Protein AF-A0A946MZ07-F1 (afdb_monomer)

Radius of gyration: 19.36 Å; Cα contacts (8 Å, |Δi|>4): 319; chains: 1; bounding box: 48×42×48 Å

Foldseek 3Di:
DEPVVCCDDLNVLLQDAPVRDDPVSLVSLLSSLVVLQVVVVVCVVVVHDDDYDDPCLQHDLCNCLVQLADSPCRLVSLLSNLSRCLPPAEAEAEFEQQQQVVLLSQLVCLLPPDFRDDQVSLLSSLVNCLQPCVVSQVSVCVSHVNHFYEYEYPQQCLVPVLVVVCVRRVDPPSPPDDDDNDDPSDGAFLVVSLVSCVVVVNPVSNVQSVVQPRDRGDRNHDPVSSVSSNVSVVVVVVCQVVPPDPSYHYHYHDD

Sequence (255 aa):
MGPEQIRNGDFQGLMIHHSQVTLWRSRKAQTAAQKLRSTLDSERRAGRRVILSEENILGNIRSNVDTMSIYPNIQSSLDRLQPAFEQVDVFYISIRPLDVWWNSCLSFAIRHFRRPPSAMQLDCIAFNSAGGWRTVIQAVCDAFPKAKVKVVEFGALTAKPIVQLAEVSGWQDLSHLEQKHQILNRSKTIKNLKEILEGRGDSIGIARLAQKGEGRKLNMFSETGLGMLFEAYERDLAWLRCKTDDRITFLEAPK

Mean predicted aligned error: 5.44 Å

pLDDT: mean 88.39, std 8.13, range [63.62, 98.12]

Structure (mmCIF, N/CA/C/O backbone):
data_AF-A0A946MZ07-F1
#
_entry.id   AF-A0A946MZ07-F1
#
loop_
_atom_site.group_PDB
_atom_site.id
_atom_site.type_symbol
_atom_site.label_atom_id
_atom_site.label_alt_id
_atom_site.label_comp_id
_atom_site.label_asym_id
_atom_site.label_entity_id
_atom_site.label_seq_id
_atom_site.pdbx_PDB_ins_code
_atom_site.Cartn_x
_atom_site.Cartn_y
_atom_site.Cartn_z
_atom_site.occupancy
_atom_site.B_iso_or_equiv
_atom_site.auth_seq_id
_atom_site.auth_comp_id
_atom_site.auth_asym_id
_atom_site.auth_atom_id
_atom_site.pdbx_PDB_model_num
ATOM 1 N N . MET A 1 1 ? -14.070 11.812 4.343 1.00 82.31 1 MET A N 1
ATOM 2 C CA . MET A 1 1 ? -12.906 12.657 4.019 1.00 82.31 1 MET A CA 1
ATOM 3 C C . MET A 1 1 ? -12.132 12.016 2.880 1.00 82.31 1 MET A C 1
ATOM 5 O O . MET A 1 1 ? -11.712 10.869 3.011 1.00 82.31 1 MET A O 1
ATOM 9 N N . GLY A 1 2 ? -12.020 12.716 1.750 1.00 79.62 2 GLY A N 1
ATOM 10 C CA . GLY A 1 2 ? -11.339 12.216 0.548 1.00 79.62 2 GLY A CA 1
ATOM 11 C C . GLY A 1 2 ? -9.927 12.788 0.355 1.00 79.62 2 GLY A C 1
ATOM 12 O O . GLY A 1 2 ? -9.521 13.677 1.108 1.00 79.62 2 GLY A O 1
ATOM 13 N N . PRO A 1 3 ? -9.197 12.343 -0.685 1.00 77.00 3 PRO A N 1
ATOM 14 C CA . PRO A 1 3 ? -7.809 12.739 -0.920 1.00 77.00 3 PRO A CA 1
ATOM 15 C C . PRO A 1 3 ? -7.594 14.246 -1.047 1.00 77.00 3 PRO A C 1
ATOM 17 O O . PRO A 1 3 ? -6.621 14.774 -0.524 1.00 77.00 3 PRO A O 1
ATOM 20 N N . GLU A 1 4 ? -8.508 14.970 -1.694 1.00 79.00 4 GLU A N 1
ATOM 21 C CA . GLU A 1 4 ? -8.385 16.426 -1.844 1.00 79.00 4 GLU A CA 1
ATOM 22 C C . GLU A 1 4 ? -8.408 17.152 -0.499 1.00 79.00 4 GLU A C 1
ATOM 24 O O . GLU A 1 4 ? -7.655 18.102 -0.308 1.00 79.00 4 GLU A O 1
ATOM 29 N N . GLN A 1 5 ? -9.214 16.674 0.452 1.00 79.12 5 GLN A N 1
ATOM 30 C CA . GLN A 1 5 ? -9.281 17.240 1.797 1.00 79.12 5 GLN A CA 1
ATOM 31 C C . GLN A 1 5 ? -8.042 16.873 2.618 1.00 79.12 5 GLN A C 1
ATOM 33 O O . GLN A 1 5 ? -7.555 17.704 3.368 1.00 79.12 5 GLN A O 1
ATOM 38 N N . ILE A 1 6 ? -7.524 15.647 2.477 1.00 79.62 6 ILE A N 1
ATOM 39 C CA . ILE A 1 6 ? -6.383 15.146 3.263 1.00 79.62 6 ILE A CA 1
ATOM 40 C C . ILE A 1 6 ? -5.035 15.665 2.737 1.00 79.62 6 ILE A C 1
ATOM 42 O O . ILE A 1 6 ? -4.116 15.912 3.515 1.00 79.62 6 ILE A O 1
ATOM 46 N N . ARG A 1 7 ? -4.891 15.835 1.420 1.00 74.19 7 ARG A N 1
ATOM 47 C CA . ARG A 1 7 ? -3.639 16.279 0.783 1.00 74.19 7 ARG A CA 1
ATOM 48 C C . ARG A 1 7 ? -3.496 17.799 0.740 1.00 74.19 7 ARG A C 1
ATOM 50 O O . ARG A 1 7 ? -2.373 18.287 0.638 1.00 74.19 7 ARG A O 1
ATOM 57 N N . ASN A 1 8 ? -4.604 18.536 0.821 1.00 69.38 8 ASN A N 1
ATOM 58 C CA . ASN A 1 8 ? -4.621 19.998 0.799 1.00 69.38 8 ASN A CA 1
ATOM 59 C C . ASN A 1 8 ? -5.121 20.572 2.136 1.00 69.38 8 ASN A C 1
ATOM 61 O O . ASN A 1 8 ? -5.452 19.840 3.066 1.00 69.38 8 ASN A O 1
ATOM 65 N N . GLY A 1 9 ? -5.144 21.902 2.249 1.00 68.06 9 GLY A N 1
ATOM 66 C CA . GLY A 1 9 ? -5.685 22.595 3.421 1.00 68.06 9 GLY A CA 1
ATOM 67 C C . GLY A 1 9 ? -4.953 22.256 4.725 1.00 68.06 9 GLY A C 1
ATOM 68 O O . GLY A 1 9 ? -3.721 22.214 4.771 1.00 68.06 9 GLY A O 1
ATOM 69 N N . ASP A 1 10 ? -5.721 22.010 5.788 1.00 66.00 10 ASP A N 1
ATOM 70 C CA . ASP A 1 10 ? -5.221 21.810 7.154 1.00 66.00 10 ASP A CA 1
ATOM 71 C C . ASP A 1 10 ? -4.352 20.561 7.359 1.00 66.00 10 ASP A C 1
ATOM 73 O O . ASP A 1 10 ? -3.618 20.480 8.350 1.00 66.00 10 ASP A O 1
ATOM 77 N N . PHE A 1 11 ? -4.391 19.611 6.420 1.00 74.38 11 PHE A N 1
ATOM 78 C CA . PHE A 1 11 ? -3.757 18.297 6.543 1.00 74.38 11 PHE A CA 1
ATOM 79 C C . PHE A 1 11 ? -2.557 18.086 5.611 1.00 74.38 11 PHE A C 1
ATOM 81 O O . PHE A 1 11 ? -1.928 17.030 5.647 1.00 74.38 11 PHE A O 1
ATOM 88 N N . GLN A 1 12 ? -2.157 19.112 4.851 1.00 67.81 12 GLN A N 1
ATOM 89 C CA . GLN A 1 12 ? -1.066 19.075 3.861 1.00 67.81 12 GLN A CA 1
ATOM 90 C C . GLN A 1 12 ? 0.275 18.523 4.403 1.00 67.81 12 GLN A C 1
ATOM 92 O O . GLN A 1 12 ? 1.148 18.117 3.640 1.00 67.81 12 GLN A O 1
ATOM 97 N N . GLY A 1 13 ? 0.478 18.538 5.724 1.00 70.06 13 GLY A N 1
ATOM 98 C CA . GLY A 1 13 ? 1.667 17.996 6.382 1.00 70.06 13 GLY A CA 1
ATOM 99 C C . GLY A 1 13 ? 1.665 16.484 6.613 1.00 70.06 13 GLY A C 1
ATOM 100 O O . GLY A 1 13 ? 2.731 15.950 6.892 1.00 70.06 13 GLY A O 1
ATOM 101 N N . LEU A 1 14 ? 0.520 15.795 6.517 1.00 73.44 14 LEU A N 1
ATOM 102 C CA . LEU A 1 14 ? 0.401 14.372 6.878 1.00 73.44 14 LEU A CA 1
ATOM 103 C C . LEU A 1 14 ? 1.260 13.463 5.995 1.00 73.44 14 LEU A C 1
ATOM 105 O O . LEU A 1 14 ? 1.839 12.490 6.474 1.00 73.44 14 LEU A O 1
ATOM 109 N N . MET A 1 15 ? 1.358 13.792 4.709 1.00 75.06 15 MET A N 1
ATOM 110 C CA . MET A 1 15 ? 2.052 12.969 3.724 1.00 75.06 15 MET A CA 1
ATOM 111 C C . MET A 1 15 ? 3.449 13.531 3.472 1.00 75.06 15 MET A C 1
ATOM 113 O O . MET A 1 15 ? 3.640 14.420 2.644 1.00 75.06 15 MET A O 1
ATOM 117 N N . ILE A 1 16 ? 4.444 13.006 4.189 1.00 69.38 16 ILE A N 1
ATOM 118 C CA . ILE A 1 16 ? 5.856 13.347 3.973 1.00 69.38 16 ILE A CA 1
ATOM 119 C C . ILE A 1 16 ? 6.518 12.242 3.158 1.00 69.38 16 ILE A C 1
ATOM 121 O O . ILE A 1 16 ? 6.457 11.063 3.505 1.00 69.38 16 ILE A O 1
ATOM 125 N N . HIS A 1 17 ? 7.201 12.626 2.083 1.00 68.56 17 HIS A N 1
ATOM 126 C CA . HIS A 1 17 ? 8.052 11.698 1.351 1.00 68.56 17 HIS A CA 1
ATOM 127 C C . HIS A 1 17 ? 9.307 11.364 2.178 1.00 68.56 17 HIS A C 1
ATOM 129 O O . HIS A 1 17 ? 9.926 12.261 2.742 1.00 68.56 17 HIS A O 1
ATOM 135 N N . HIS A 1 18 ? 9.724 10.096 2.243 1.00 65.62 18 HIS A N 1
ATOM 136 C CA . HIS A 1 18 ? 10.853 9.680 3.093 1.00 65.62 18 HIS A CA 1
ATOM 137 C C . HIS A 1 18 ? 12.147 10.461 2.781 1.00 65.62 18 HIS A C 1
ATOM 139 O O . HIS A 1 18 ? 12.809 10.952 3.688 1.00 65.62 18 HIS A O 1
ATOM 145 N N . SER A 1 19 ? 12.452 10.692 1.496 1.00 64.19 19 SER A N 1
ATOM 146 C CA . SER A 1 19 ? 13.634 11.466 1.068 1.00 64.19 19 SER A CA 1
ATOM 147 C C . SER A 1 19 ? 13.548 12.966 1.378 1.00 64.19 19 SER A C 1
ATOM 149 O O . SER A 1 19 ? 14.447 13.736 1.058 1.00 64.19 19 SER A O 1
ATOM 151 N N . GLN A 1 20 ? 12.432 13.398 1.956 1.00 68.62 20 GLN A N 1
ATOM 152 C CA . GLN A 1 20 ? 12.104 14.780 2.249 1.00 68.62 20 GLN A CA 1
ATOM 153 C C . GLN A 1 20 ? 11.962 15.035 3.750 1.00 68.62 20 GLN A C 1
ATOM 155 O O . GLN A 1 20 ? 11.602 16.154 4.111 1.00 68.62 20 GLN A O 1
ATOM 160 N N . VAL A 1 21 ? 12.218 14.047 4.615 1.00 73.44 21 VAL A N 1
ATOM 161 C CA . VAL A 1 21 ? 12.089 14.200 6.069 1.00 73.44 21 VAL A CA 1
ATOM 162 C C . VAL A 1 21 ? 13.117 15.213 6.578 1.00 73.44 21 VAL A C 1
ATOM 164 O O . VAL A 1 21 ? 14.322 15.014 6.488 1.00 73.44 21 VAL A O 1
ATOM 167 N N . THR A 1 22 ? 12.617 16.317 7.126 1.00 79.75 22 THR A N 1
ATOM 168 C CA . THR A 1 22 ? 13.392 17.338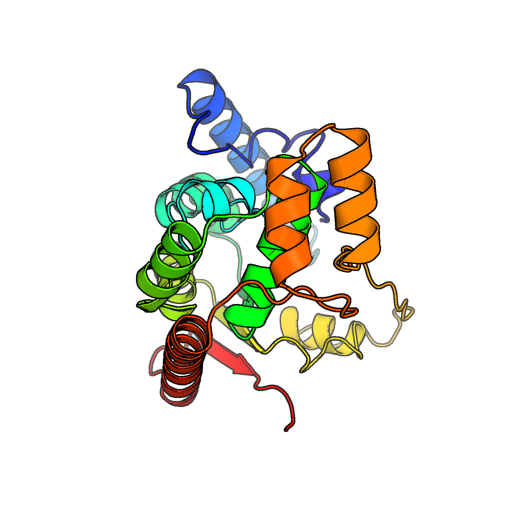 7.842 1.00 79.75 22 THR A CA 1
ATOM 169 C C . THR A 1 22 ? 12.705 17.625 9.172 1.00 79.75 22 THR A C 1
ATOM 171 O O . THR A 1 22 ? 11.503 17.386 9.295 1.00 79.75 22 THR A O 1
ATOM 174 N N . LEU A 1 23 ? 13.416 18.193 10.155 1.00 78.44 23 LEU A N 1
ATOM 175 C CA . LEU A 1 23 ? 12.819 18.557 11.453 1.00 78.44 23 LEU A CA 1
ATOM 176 C C . LEU A 1 23 ? 11.563 19.429 11.294 1.00 78.44 23 LEU A C 1
ATOM 178 O O . LEU A 1 23 ? 10.551 19.198 11.954 1.00 78.44 23 LEU A O 1
ATOM 182 N N . TRP A 1 24 ? 11.606 20.402 10.379 1.00 78.25 24 TRP A N 1
ATOM 183 C CA . TRP A 1 24 ? 10.465 21.268 10.085 1.00 78.25 24 TRP A CA 1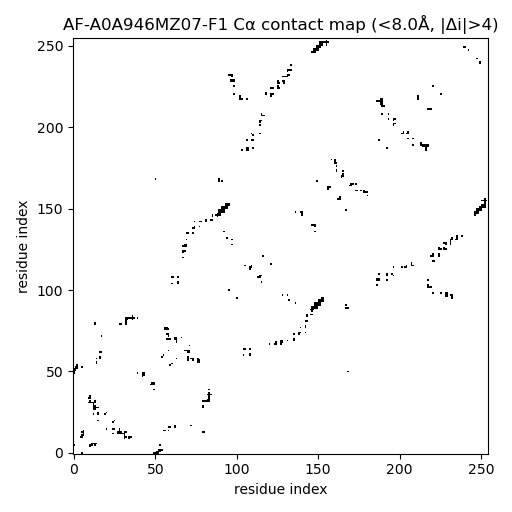
ATOM 184 C C . TRP A 1 24 ? 9.278 20.490 9.497 1.00 78.25 24 TRP A C 1
ATOM 186 O O . TRP A 1 24 ? 8.146 20.664 9.950 1.00 78.25 24 TRP A O 1
ATOM 196 N N . ARG A 1 25 ? 9.519 19.586 8.535 1.00 80.25 25 ARG A N 1
ATOM 197 C CA . ARG A 1 25 ? 8.450 18.762 7.949 1.00 80.25 25 ARG A CA 1
ATOM 198 C C . ARG A 1 25 ? 7.862 17.804 8.976 1.00 80.25 25 ARG A C 1
ATOM 200 O O . ARG A 1 25 ? 6.644 17.733 9.070 1.00 80.25 25 ARG A O 1
ATOM 207 N N . SER A 1 26 ? 8.690 17.156 9.794 1.00 80.19 26 SER A N 1
ATOM 208 C CA . SER A 1 26 ? 8.226 16.272 10.869 1.00 80.19 26 SER A CA 1
ATOM 209 C C . SER A 1 26 ? 7.311 16.997 11.857 1.00 80.19 26 SER A C 1
ATOM 211 O O . SER A 1 26 ? 6.250 16.476 12.192 1.00 80.19 26 SER A O 1
ATOM 213 N N . ARG A 1 27 ? 7.650 18.233 12.253 1.00 82.44 27 ARG A N 1
ATOM 214 C CA . ARG A 1 27 ? 6.763 19.071 13.080 1.00 82.44 27 ARG A CA 1
ATOM 215 C C . ARG A 1 27 ? 5.443 19.378 12.370 1.00 82.44 27 ARG A C 1
ATOM 217 O O . ARG A 1 27 ? 4.384 19.236 12.971 1.00 82.44 27 ARG A O 1
ATOM 224 N N . LYS A 1 28 ? 5.483 19.726 11.077 1.00 83.56 28 LYS A N 1
ATOM 225 C CA . LYS A 1 28 ? 4.269 19.972 10.281 1.00 83.56 28 LYS A CA 1
ATOM 226 C C . LYS A 1 28 ? 3.376 18.723 10.188 1.00 83.56 28 LYS A C 1
ATOM 228 O O . LYS A 1 28 ? 2.160 18.861 10.296 1.00 83.56 28 LYS A O 1
ATOM 233 N N . ALA A 1 29 ? 3.948 17.524 10.035 1.00 83.25 29 ALA A N 1
ATOM 234 C CA . ALA A 1 29 ? 3.192 16.267 10.088 1.00 83.25 29 ALA A CA 1
ATOM 235 C C . ALA A 1 29 ? 2.539 16.042 11.448 1.00 83.25 29 ALA A C 1
ATOM 237 O O . ALA A 1 29 ? 1.358 15.718 11.492 1.00 83.25 29 ALA A O 1
ATOM 238 N N . GLN A 1 30 ? 3.272 16.254 12.544 1.00 84.62 30 GLN A N 1
ATOM 239 C CA . GLN A 1 30 ? 2.719 16.116 13.893 1.00 84.62 30 GLN A CA 1
ATOM 240 C C . GLN A 1 30 ? 1.539 17.066 14.116 1.00 84.62 30 GLN A C 1
ATOM 242 O O . GLN A 1 30 ? 0.482 16.631 14.566 1.00 84.62 30 GLN A O 1
ATOM 247 N N . THR A 1 31 ? 1.674 18.339 13.733 1.00 86.69 31 THR A N 1
ATOM 248 C CA . THR A 1 31 ? 0.568 19.304 13.808 1.00 86.69 31 THR A CA 1
ATOM 249 C C . THR A 1 31 ? -0.621 18.864 12.955 1.00 86.69 31 THR A C 1
ATOM 251 O O . THR A 1 31 ? -1.760 18.938 13.407 1.00 86.69 31 THR A O 1
ATOM 254 N N . ALA A 1 32 ? -0.383 18.379 11.735 1.00 87.94 32 ALA A N 1
ATOM 255 C CA . ALA A 1 32 ? -1.449 17.904 10.858 1.00 87.94 32 ALA A CA 1
ATOM 256 C C . ALA A 1 32 ? -2.152 16.651 11.420 1.00 87.94 32 ALA A C 1
ATOM 258 O O . ALA A 1 32 ? -3.375 16.554 11.340 1.00 87.94 32 ALA A O 1
ATOM 259 N N . ALA A 1 33 ? -1.411 15.732 12.048 1.00 88.88 33 ALA A N 1
ATOM 260 C CA . ALA A 1 33 ? -1.963 14.559 12.726 1.00 88.88 33 ALA A CA 1
ATOM 261 C C . ALA A 1 33 ? -2.805 14.961 13.943 1.00 88.88 33 ALA A C 1
ATOM 263 O O . ALA A 1 33 ? -3.926 14.487 14.098 1.00 88.88 33 ALA A O 1
ATOM 264 N N . GLN A 1 34 ? -2.328 15.897 14.764 1.00 89.19 34 GLN A N 1
ATOM 265 C CA . GLN A 1 34 ? -3.105 16.429 15.888 1.00 89.19 34 GLN A CA 1
ATOM 266 C C . GLN A 1 34 ? -4.392 17.113 15.422 1.00 89.19 34 GLN A C 1
ATOM 268 O O . GLN A 1 34 ? -5.452 16.883 15.998 1.00 89.19 34 GLN A O 1
ATOM 273 N N . LYS A 1 35 ? -4.330 17.910 14.350 1.00 89.81 35 LYS A N 1
ATOM 274 C CA . LYS A 1 35 ? -5.529 18.507 13.751 1.00 89.81 35 LYS A CA 1
ATOM 275 C C . LYS A 1 35 ? -6.507 17.437 13.283 1.00 89.81 35 LYS A C 1
ATOM 277 O O . LYS A 1 35 ? -7.688 17.531 13.598 1.00 89.81 35 LYS A O 1
ATOM 282 N N . LEU A 1 36 ? -6.023 16.413 12.576 1.00 90.31 36 LEU A N 1
ATOM 283 C CA . LEU A 1 36 ? -6.880 15.336 12.086 1.00 90.31 36 LEU A CA 1
ATOM 284 C C . LEU A 1 36 ? -7.535 14.590 13.247 1.00 90.31 36 LEU A C 1
ATOM 286 O O . LEU A 1 36 ? -8.736 14.341 13.196 1.00 90.31 36 LEU A O 1
ATOM 290 N N . ARG A 1 37 ? -6.781 14.313 14.318 1.00 91.88 37 ARG A N 1
ATOM 291 C CA . ARG A 1 37 ? -7.320 13.741 15.556 1.00 91.88 37 ARG A CA 1
ATOM 292 C C . ARG A 1 37 ? -8.486 14.574 16.085 1.00 91.88 37 ARG A C 1
ATOM 294 O O . ARG A 1 37 ? -9.577 14.040 16.235 1.00 91.88 37 ARG A O 1
ATOM 301 N N . SER A 1 38 ? -8.270 15.876 16.283 1.00 92.00 38 SER A N 1
ATOM 302 C CA . SER A 1 38 ? -9.282 16.800 16.804 1.00 92.00 38 SER A CA 1
ATOM 303 C C . SER A 1 38 ? -10.517 16.900 15.906 1.00 92.00 38 SER A C 1
ATOM 305 O O . SER A 1 38 ? -11.637 16.979 16.409 1.00 92.00 38 SER A O 1
ATOM 307 N N . THR A 1 39 ? -10.334 16.881 14.582 1.00 91.31 39 THR A N 1
ATOM 308 C CA . THR A 1 39 ? -11.444 16.846 13.621 1.00 91.31 39 THR A CA 1
ATOM 309 C C . THR A 1 39 ? -12.259 15.568 13.788 1.00 91.31 39 THR A C 1
ATOM 311 O O . THR A 1 39 ? -13.472 15.641 13.949 1.00 91.31 39 THR A O 1
ATOM 314 N N . LEU A 1 40 ? -11.606 14.406 13.816 1.00 91.44 40 LEU A N 1
ATOM 315 C CA . LEU A 1 40 ? -12.272 13.117 14.001 1.00 91.44 40 LEU A CA 1
ATOM 316 C C . LEU A 1 40 ? -12.982 13.023 15.366 1.00 91.44 40 LEU A C 1
ATOM 318 O O . LEU A 1 40 ? -14.131 12.590 15.415 1.00 91.44 40 LEU A O 1
ATOM 322 N N . ASP A 1 41 ? -12.367 13.520 16.444 1.00 91.81 41 ASP A N 1
ATOM 323 C CA . ASP A 1 41 ? -12.979 13.603 17.780 1.00 91.81 41 ASP A CA 1
ATOM 324 C C . ASP A 1 41 ? -14.224 14.505 17.785 1.00 91.81 41 ASP A C 1
ATOM 326 O O . ASP A 1 41 ? -15.214 14.228 18.467 1.00 91.81 41 ASP A O 1
ATOM 330 N N . SER A 1 42 ? -14.189 15.613 17.042 1.00 93.06 42 SER A N 1
ATOM 331 C CA . SER A 1 42 ? -15.339 16.508 16.889 1.00 93.06 42 SER A CA 1
ATOM 332 C C . SER A 1 42 ? -16.477 15.836 16.123 1.00 93.06 42 SER A C 1
ATOM 334 O O . SER A 1 42 ? -17.623 15.894 16.565 1.00 93.06 42 SER A O 1
ATOM 336 N N . GLU A 1 43 ? -16.177 15.169 15.006 1.00 93.06 43 GLU A N 1
ATOM 337 C CA . GLU A 1 43 ? -17.176 14.426 14.231 1.00 93.06 43 GLU A CA 1
ATOM 338 C C . GLU A 1 43 ? -17.803 13.303 15.063 1.00 93.06 43 GLU A C 1
ATOM 340 O O . GLU A 1 43 ? -19.026 13.153 15.091 1.00 93.06 43 GLU A O 1
ATOM 345 N N . ARG A 1 44 ? -16.980 12.577 15.827 1.00 89.94 44 ARG A N 1
ATOM 346 C CA . ARG A 1 44 ? -17.442 11.530 16.739 1.00 89.94 44 ARG A CA 1
ATOM 347 C C . ARG A 1 44 ? -18.355 12.085 17.832 1.00 89.94 44 ARG A C 1
ATOM 349 O O . ARG A 1 44 ? -19.415 11.516 18.075 1.00 89.94 44 ARG A O 1
ATOM 356 N N . ARG A 1 45 ? -17.989 13.206 18.472 1.00 92.31 45 ARG A N 1
ATOM 357 C CA . ARG A 1 45 ? -18.836 13.878 19.482 1.00 92.31 45 ARG A CA 1
ATOM 358 C C . ARG A 1 45 ? -20.149 14.401 18.904 1.00 92.31 45 ARG A C 1
ATOM 360 O O . ARG A 1 45 ? -21.145 14.432 19.614 1.00 92.31 45 ARG A O 1
ATOM 367 N N . ALA A 1 46 ? -20.164 14.759 17.623 1.00 94.81 46 ALA A N 1
ATOM 368 C CA . ALA A 1 46 ? -21.379 15.114 16.895 1.00 94.81 46 ALA A CA 1
ATOM 369 C C . ALA A 1 46 ? -22.222 13.890 16.474 1.00 94.81 46 ALA A C 1
ATOM 371 O O . ALA A 1 46 ? -23.217 14.052 15.771 1.00 94.81 46 ALA A O 1
ATOM 372 N N . GLY A 1 47 ? -21.826 12.669 16.858 1.00 91.62 47 GLY A N 1
ATOM 373 C CA . GLY A 1 47 ? -22.518 11.430 16.500 1.00 91.62 47 GLY A CA 1
ATOM 374 C C . GLY A 1 47 ? -22.354 11.029 15.032 1.00 91.62 47 GLY A C 1
ATOM 375 O O . GLY A 1 47 ? -23.106 10.188 14.538 1.00 91.62 47 GLY A O 1
ATOM 376 N N . ARG A 1 48 ? -21.399 11.626 14.305 1.00 91.19 48 ARG A N 1
ATOM 377 C CA . ARG A 1 48 ? -21.156 11.311 12.896 1.00 91.19 48 ARG A CA 1
ATOM 378 C C . ARG A 1 48 ? -20.225 10.116 12.744 1.00 91.19 48 ARG A C 1
ATOM 380 O O . ARG A 1 48 ? -19.351 9.856 13.567 1.00 91.19 48 ARG A O 1
ATOM 387 N N . ARG A 1 49 ? -20.402 9.408 11.630 1.00 89.38 49 ARG A N 1
ATOM 388 C CA . ARG A 1 49 ? -19.535 8.308 11.209 1.00 89.38 49 ARG A CA 1
ATOM 389 C C . ARG A 1 49 ? -18.622 8.804 10.093 1.00 89.38 49 ARG A C 1
ATOM 391 O O . ARG A 1 49 ? -19.086 9.476 9.172 1.00 89.38 49 ARG A O 1
ATOM 398 N N . VAL A 1 50 ? -17.331 8.491 10.172 1.00 90.81 50 VAL A N 1
ATOM 399 C CA . VAL A 1 50 ? -16.324 9.035 9.253 1.00 90.81 50 VAL A CA 1
ATOM 400 C C . VAL A 1 50 ? -15.634 7.914 8.494 1.00 90.81 50 VAL A C 1
ATOM 402 O O . VAL A 1 50 ? -15.163 6.946 9.078 1.00 90.81 50 VAL A O 1
ATOM 405 N N . ILE A 1 51 ? -15.531 8.086 7.178 1.00 90.12 51 ILE A N 1
ATOM 406 C CA . ILE A 1 51 ? -14.658 7.286 6.320 1.00 90.12 51 ILE A CA 1
ATOM 407 C C . ILE A 1 51 ? -13.550 8.191 5.820 1.00 90.12 51 ILE A C 1
ATOM 409 O O . ILE A 1 51 ? -13.811 9.281 5.299 1.00 90.12 51 ILE A O 1
ATOM 413 N N . LEU A 1 52 ? -12.317 7.726 5.962 1.00 89.56 52 LEU A N 1
ATOM 414 C CA . LEU A 1 52 ? -11.137 8.383 5.436 1.00 89.56 52 LEU A CA 1
ATOM 415 C C . LEU A 1 52 ? -10.561 7.502 4.327 1.00 89.56 52 LEU A C 1
ATOM 417 O O . LEU A 1 52 ? -10.199 6.355 4.563 1.00 89.56 52 LEU A O 1
ATOM 421 N N . SER A 1 53 ? -10.518 8.035 3.106 1.00 87.38 53 SER A N 1
ATOM 422 C CA . SER A 1 53 ? -10.049 7.309 1.924 1.00 87.38 53 SER A CA 1
ATOM 423 C C . SER A 1 53 ? -8.849 8.028 1.328 1.00 87.38 53 SER A C 1
ATOM 425 O O . SER A 1 53 ? -9.007 9.060 0.677 1.00 87.38 53 SER A O 1
ATOM 427 N N . GLU A 1 54 ? -7.655 7.479 1.534 1.00 85.88 54 GLU A N 1
ATOM 428 C CA . GLU A 1 54 ? -6.405 8.062 1.051 1.00 85.88 54 GLU A CA 1
ATOM 429 C C . GLU A 1 54 ? -5.364 6.973 0.762 1.00 85.88 54 GLU A C 1
ATOM 431 O O . GLU A 1 54 ? -4.937 6.244 1.653 1.00 85.88 54 GLU A O 1
ATOM 436 N N . GLU A 1 55 ? -4.932 6.876 -0.496 1.00 79.81 55 GLU A N 1
ATOM 437 C CA . GLU A 1 55 ? -4.008 5.829 -0.957 1.00 79.81 55 GLU A CA 1
ATOM 438 C C . GLU A 1 55 ? -2.584 5.976 -0.394 1.00 79.81 55 GLU A C 1
ATOM 440 O O . GLU A 1 55 ? -1.847 4.994 -0.336 1.00 79.81 55 GLU A O 1
ATOM 445 N N . ASN A 1 56 ? -2.192 7.184 0.031 1.00 83.69 56 ASN A N 1
ATOM 446 C CA . ASN A 1 56 ? -0.831 7.464 0.489 1.00 83.69 56 ASN A CA 1
ATOM 447 C C . ASN A 1 56 ? -0.597 7.222 1.988 1.00 83.69 56 ASN A C 1
ATOM 449 O O . ASN A 1 56 ? 0.524 7.429 2.448 1.00 83.69 56 ASN A O 1
ATOM 453 N N . ILE A 1 57 ? -1.604 6.761 2.744 1.00 84.69 57 ILE A N 1
ATOM 454 C CA . ILE A 1 57 ? -1.467 6.443 4.182 1.00 84.69 57 ILE A CA 1
ATOM 455 C C . ILE A 1 57 ? -0.349 5.430 4.431 1.00 84.69 57 ILE A C 1
ATOM 457 O O . ILE A 1 57 ? 0.472 5.618 5.324 1.00 84.69 57 ILE A O 1
ATOM 461 N N . LEU A 1 58 ? -0.297 4.370 3.620 1.00 86.81 58 LEU A N 1
ATOM 462 C CA . LEU A 1 58 ? 0.716 3.316 3.742 1.00 86.81 58 LEU A CA 1
ATOM 463 C C . LEU A 1 58 ? 2.097 3.773 3.234 1.00 86.81 58 LEU A C 1
ATOM 465 O O . LEU A 1 58 ? 3.114 3.134 3.493 1.00 86.81 58 LEU A O 1
ATOM 469 N N . GLY A 1 59 ? 2.135 4.877 2.490 1.00 86.12 59 GLY A N 1
ATOM 470 C CA . GLY A 1 59 ? 3.285 5.366 1.744 1.00 86.12 59 GLY A CA 1
ATOM 471 C C . GLY A 1 59 ? 2.900 5.714 0.308 1.00 86.12 59 GLY A C 1
ATOM 472 O O . GLY A 1 59 ? 1.781 5.480 -0.136 1.00 86.12 59 GLY A O 1
ATOM 473 N N . ASN A 1 60 ? 3.836 6.290 -0.443 1.00 86.12 60 ASN A N 1
ATOM 474 C CA . ASN A 1 60 ? 3.574 6.752 -1.806 1.00 86.12 60 ASN A CA 1
ATOM 475 C C . ASN A 1 60 ? 4.253 5.866 -2.862 1.00 86.12 60 ASN A C 1
ATOM 477 O O . ASN A 1 60 ? 5.320 5.294 -2.635 1.00 86.12 60 ASN A O 1
ATOM 481 N N . ILE A 1 61 ? 3.662 5.827 -4.060 1.00 89.88 61 ILE A N 1
ATOM 482 C CA . ILE A 1 61 ? 4.149 5.018 -5.192 1.00 89.88 61 ILE A CA 1
ATOM 483 C C . ILE A 1 61 ? 5.582 5.389 -5.595 1.00 89.88 61 ILE A C 1
ATOM 485 O O . ILE A 1 61 ? 6.349 4.516 -5.992 1.00 89.88 61 ILE A O 1
ATOM 489 N N . ARG A 1 62 ? 5.964 6.669 -5.490 1.00 90.50 62 ARG A N 1
ATOM 490 C CA . ARG A 1 62 ? 7.331 7.102 -5.808 1.00 90.50 62 ARG A CA 1
ATOM 491 C C . ARG A 1 62 ? 8.349 6.391 -4.923 1.00 90.50 62 ARG A C 1
ATOM 493 O O . ARG A 1 62 ? 9.306 5.856 -5.460 1.00 90.50 62 ARG A O 1
ATOM 500 N N . SER A 1 63 ? 8.109 6.326 -3.615 1.00 89.94 63 SER A N 1
ATOM 501 C CA . SER A 1 63 ? 8.965 5.599 -2.678 1.00 89.94 63 SER A CA 1
ATOM 502 C C . SER A 1 63 ? 9.083 4.135 -3.078 1.00 89.94 63 SER A C 1
ATOM 504 O O . SER A 1 63 ? 10.194 3.630 -3.132 1.00 89.94 63 SER A O 1
ATOM 506 N N . ASN A 1 64 ? 7.965 3.486 -3.412 1.00 93.94 64 ASN A N 1
ATOM 507 C CA . ASN A 1 64 ? 7.965 2.072 -3.785 1.00 93.94 64 ASN A CA 1
ATOM 508 C C . ASN A 1 64 ? 8.824 1.819 -5.033 1.00 93.94 64 ASN A C 1
ATOM 510 O O . ASN A 1 64 ? 9.630 0.894 -5.065 1.00 93.94 64 ASN A O 1
ATOM 514 N N . VAL A 1 65 ? 8.689 2.671 -6.054 1.00 94.12 65 VAL A N 1
ATOM 515 C CA . VAL A 1 65 ? 9.453 2.561 -7.306 1.00 94.12 65 VAL A CA 1
ATOM 516 C C . VAL A 1 65 ? 10.925 2.923 -7.109 1.00 94.12 65 VAL A C 1
ATOM 518 O O . VAL A 1 65 ? 11.794 2.257 -7.664 1.00 94.12 65 VAL A O 1
ATOM 521 N N . ASP A 1 66 ? 11.217 3.954 -6.318 1.00 92.06 66 ASP A N 1
ATOM 522 C CA . ASP A 1 66 ? 12.581 4.431 -6.083 1.00 92.06 66 ASP A CA 1
ATOM 523 C C . ASP A 1 66 ? 13.407 3.424 -5.269 1.00 92.06 66 ASP A C 1
ATOM 525 O O . ASP A 1 66 ? 14.592 3.253 -5.545 1.00 92.06 66 ASP A O 1
ATOM 529 N N . THR A 1 67 ? 12.784 2.729 -4.311 1.00 93.06 67 THR A N 1
ATOM 530 C CA . THR A 1 67 ? 13.438 1.687 -3.501 1.00 93.06 67 THR A CA 1
ATOM 531 C C . THR A 1 67 ? 13.225 0.275 -4.041 1.00 93.06 67 THR A C 1
ATOM 533 O O . THR A 1 67 ? 13.717 -0.674 -3.439 1.00 93.06 67 THR A O 1
ATOM 536 N N . MET A 1 68 ? 12.448 0.116 -5.117 1.00 96.06 68 MET A N 1
ATOM 537 C CA . MET A 1 68 ? 12.102 -1.184 -5.704 1.00 96.06 68 MET A CA 1
ATOM 538 C C . MET A 1 68 ? 11.503 -2.159 -4.678 1.00 96.06 68 MET A C 1
ATOM 540 O O . MET A 1 68 ? 11.882 -3.324 -4.637 1.00 96.06 68 MET A O 1
ATOM 544 N N . SER A 1 69 ? 10.620 -1.675 -3.801 1.00 94.62 69 SER A N 1
ATOM 545 C CA . SER A 1 69 ? 10.032 -2.473 -2.717 1.00 94.62 69 SER A CA 1
ATOM 546 C C . SER A 1 69 ? 8.607 -2.020 -2.392 1.00 94.62 69 SER A C 1
ATOM 548 O O . SER A 1 69 ? 8.231 -0.873 -2.642 1.00 94.62 69 SER A O 1
ATOM 550 N N . ILE A 1 70 ? 7.794 -2.931 -1.859 1.00 94.25 70 ILE A N 1
ATOM 551 C CA . ILE A 1 70 ? 6.405 -2.667 -1.478 1.00 94.25 70 ILE A CA 1
ATOM 552 C C . ILE A 1 70 ? 6.406 -1.927 -0.138 1.00 94.25 70 ILE A C 1
ATOM 554 O O . ILE A 1 70 ? 6.772 -2.496 0.883 1.00 94.25 70 ILE A O 1
ATOM 558 N N . TYR A 1 71 ? 5.994 -0.655 -0.146 1.00 93.25 71 TYR A N 1
ATOM 559 C CA . TYR A 1 71 ? 5.851 0.189 1.049 1.00 93.25 71 TYR A CA 1
ATOM 560 C C . TYR A 1 71 ? 7.038 0.080 2.036 1.00 93.25 71 TYR A C 1
ATOM 562 O O . TYR A 1 71 ? 6.847 -0.191 3.221 1.00 93.25 71 TYR A O 1
ATOM 570 N N . PRO A 1 72 ? 8.277 0.362 1.584 1.00 90.31 72 PRO A N 1
ATOM 571 C CA . PRO A 1 72 ? 9.517 0.115 2.340 1.00 90.31 72 PRO A CA 1
ATOM 572 C C . PRO A 1 72 ? 9.586 0.829 3.699 1.00 90.31 72 PRO A C 1
ATOM 574 O O . PRO A 1 72 ? 10.326 0.424 4.585 1.00 90.31 72 PRO A O 1
ATOM 577 N N . ASN A 1 73 ? 8.840 1.925 3.853 1.00 87.81 73 ASN A N 1
ATOM 578 C CA . ASN A 1 73 ? 8.869 2.806 5.019 1.00 87.81 73 ASN A CA 1
ATOM 579 C C . ASN A 1 73 ? 7.539 2.783 5.783 1.00 87.81 73 ASN A C 1
ATOM 581 O O . ASN A 1 73 ? 7.199 3.776 6.440 1.00 87.81 73 ASN A O 1
ATOM 585 N N . ILE A 1 74 ? 6.760 1.705 5.644 1.00 91.19 74 ILE A N 1
ATOM 586 C CA . ILE A 1 74 ? 5.401 1.629 6.181 1.00 91.19 74 ILE A CA 1
ATOM 587 C C . ILE A 1 74 ? 5.365 1.919 7.679 1.00 91.19 74 ILE A C 1
ATOM 589 O O . ILE A 1 74 ? 4.647 2.834 8.065 1.00 91.19 74 ILE A O 1
ATOM 593 N N . GLN A 1 75 ? 6.213 1.279 8.491 1.00 89.44 75 GLN A N 1
ATOM 594 C CA . GLN A 1 75 ? 6.209 1.475 9.945 1.00 89.44 75 GLN A CA 1
ATOM 595 C C . GLN A 1 75 ? 6.364 2.952 10.316 1.00 89.44 75 GLN A C 1
ATOM 597 O O . GLN A 1 75 ? 5.487 3.537 10.938 1.00 89.44 75 GLN A O 1
ATOM 602 N N . SER A 1 76 ? 7.401 3.608 9.784 1.00 85.94 76 SER A N 1
ATOM 603 C CA . SER A 1 76 ? 7.628 5.038 10.030 1.00 85.94 76 SER A CA 1
ATOM 604 C C . SER A 1 76 ? 6.465 5.925 9.564 1.00 85.94 76 SER A C 1
ATOM 606 O O . SER A 1 76 ? 6.275 7.026 10.078 1.00 85.94 76 SER A O 1
ATOM 608 N N . SER A 1 77 ? 5.721 5.490 8.543 1.00 86.69 77 SER A N 1
ATOM 609 C CA . SER A 1 77 ? 4.560 6.215 8.025 1.00 86.69 77 SER A CA 1
ATOM 610 C C . SER A 1 77 ? 3.366 6.061 8.955 1.00 86.69 77 SER A C 1
ATOM 612 O O . SER A 1 77 ? 2.712 7.059 9.246 1.00 86.69 77 SER A O 1
ATOM 614 N N . LEU A 1 78 ? 3.139 4.856 9.477 1.00 90.38 78 LEU A N 1
ATOM 615 C CA . LEU A 1 78 ? 2.073 4.578 10.432 1.00 90.38 78 LEU A CA 1
ATOM 616 C C . LEU A 1 78 ? 2.341 5.232 11.795 1.00 90.38 78 LEU A C 1
ATOM 618 O O . LEU A 1 78 ? 1.443 5.889 12.316 1.00 90.38 78 LEU A O 1
ATOM 622 N N . ASP A 1 79 ? 3.576 5.185 12.303 1.00 87.56 79 ASP A N 1
ATOM 623 C CA . ASP A 1 79 ? 3.968 5.820 13.574 1.00 87.56 79 ASP A CA 1
ATOM 624 C C . ASP A 1 79 ? 3.676 7.330 13.569 1.00 87.56 79 ASP A C 1
ATOM 626 O O . ASP A 1 79 ? 3.194 7.904 14.545 1.00 87.56 79 ASP A O 1
ATOM 630 N N . ARG A 1 80 ? 3.907 8.003 12.432 1.00 84.56 80 ARG A N 1
ATOM 631 C CA . ARG A 1 80 ? 3.591 9.436 12.276 1.00 84.56 80 ARG A CA 1
ATOM 632 C C . ARG A 1 80 ? 2.091 9.724 12.323 1.00 84.56 80 ARG A C 1
ATOM 634 O O . ARG A 1 80 ? 1.699 10.821 12.721 1.00 84.56 80 ARG A O 1
ATOM 641 N N . LEU A 1 81 ? 1.269 8.776 11.884 1.00 86.94 81 LEU A N 1
ATOM 642 C CA . LEU A 1 81 ? -0.189 8.894 11.854 1.00 86.94 81 LEU A CA 1
ATOM 643 C C . LEU A 1 81 ? -0.843 8.405 13.149 1.00 86.94 81 LEU A C 1
ATOM 645 O O . LEU A 1 81 ? -2.016 8.708 13.375 1.00 86.94 81 LEU A O 1
ATOM 649 N N . GLN A 1 82 ? -0.088 7.723 14.016 1.00 88.38 82 GLN A N 1
ATOM 650 C CA . GLN A 1 82 ? -0.578 7.124 15.252 1.00 88.38 82 GLN A CA 1
ATOM 651 C C . GLN A 1 82 ? -1.472 8.061 16.081 1.00 88.38 82 GLN A C 1
ATOM 653 O O . GLN A 1 82 ? -2.605 7.667 16.366 1.00 88.38 82 GLN A O 1
ATOM 658 N N . PRO A 1 83 ? -1.093 9.328 16.366 1.00 87.06 83 PRO A N 1
ATOM 659 C CA . PRO A 1 83 ? -1.920 10.203 17.197 1.00 87.06 83 PRO A CA 1
ATOM 660 C C . PRO A 1 83 ? -3.326 10.450 16.643 1.00 87.06 83 PRO A C 1
ATOM 662 O O . PRO A 1 83 ? -4.248 10.682 17.422 1.00 87.06 83 PRO A O 1
ATOM 665 N N . ALA A 1 84 ? -3.486 10.432 15.317 1.00 87.44 84 ALA A N 1
ATOM 666 C CA . ALA A 1 84 ? -4.767 10.631 14.649 1.00 87.44 84 ALA A CA 1
ATOM 667 C C . ALA A 1 84 ? -5.560 9.330 14.504 1.00 87.44 84 ALA A C 1
ATOM 669 O O . ALA A 1 84 ? -6.790 9.362 14.519 1.00 87.44 84 ALA A O 1
ATOM 670 N N . PHE A 1 85 ? -4.852 8.214 14.321 1.00 89.94 85 PHE A N 1
ATOM 671 C CA . PHE A 1 85 ? -5.420 6.944 13.877 1.00 89.94 85 PHE A CA 1
ATOM 672 C C . PHE A 1 85 ? -5.640 5.942 15.021 1.00 89.94 85 PHE A C 1
ATOM 674 O O . PHE A 1 85 ? -6.310 4.940 14.815 1.00 89.94 85 PHE A O 1
ATOM 681 N N . GLU A 1 86 ? -5.187 6.232 16.244 1.00 88.56 86 GLU A N 1
ATOM 682 C CA . GLU A 1 86 ? -5.507 5.447 17.454 1.00 88.56 86 GLU A CA 1
ATOM 683 C C . GLU A 1 86 ? -7.012 5.235 17.690 1.00 88.56 86 GLU A C 1
ATOM 685 O O . GLU A 1 86 ? -7.409 4.269 18.336 1.00 88.56 86 GLU A O 1
ATOM 690 N N . GLN A 1 87 ? -7.845 6.146 17.185 1.00 87.62 87 GLN A N 1
ATOM 691 C CA . GLN A 1 87 ? -9.304 6.090 17.292 1.00 87.62 87 GLN A CA 1
ATOM 692 C C . GLN A 1 87 ? -9.991 5.401 16.103 1.00 87.62 87 GLN A C 1
ATOM 694 O O . GLN A 1 87 ? -11.217 5.359 16.068 1.00 87.62 87 GLN A O 1
ATOM 699 N N . VAL A 1 88 ? -9.232 4.939 15.104 1.00 90.69 88 VAL A N 1
ATOM 700 C CA . VAL A 1 88 ? -9.781 4.260 13.926 1.00 90.69 88 VAL A CA 1
ATOM 701 C C . VAL A 1 88 ? -10.235 2.863 14.326 1.00 90.69 88 VAL A C 1
ATOM 703 O O . VAL A 1 88 ? -9.441 2.053 14.795 1.00 90.69 88 VAL A O 1
ATOM 706 N N . ASP A 1 89 ? -11.512 2.566 14.095 1.00 92.19 89 ASP A N 1
ATOM 707 C CA . ASP A 1 89 ? -12.085 1.261 14.430 1.00 92.19 89 ASP A CA 1
ATOM 708 C C . ASP A 1 89 ? -11.711 0.178 13.404 1.00 92.19 89 ASP A C 1
ATOM 710 O O . ASP A 1 89 ? -11.553 -0.995 13.751 1.00 92.19 89 ASP A O 1
ATOM 714 N N . VAL A 1 90 ? -11.595 0.557 12.124 1.00 93.44 90 VAL A N 1
ATOM 715 C CA . VAL A 1 90 ? -11.407 -0.374 11.003 1.00 93.44 90 VAL A CA 1
ATOM 716 C C . VAL A 1 90 ? -10.466 0.206 9.947 1.00 93.44 90 VAL A C 1
ATOM 718 O O . VAL A 1 90 ? -10.737 1.259 9.370 1.00 93.44 90 VAL A O 1
ATOM 721 N N . PHE A 1 91 ? -9.409 -0.535 9.621 1.00 94.25 91 PHE A N 1
ATOM 722 C CA . PHE A 1 91 ? -8.620 -0.343 8.408 1.00 94.25 91 PHE A CA 1
ATOM 723 C C . PHE A 1 91 ? -9.163 -1.215 7.286 1.00 94.25 91 PHE A C 1
ATOM 725 O O . PHE A 1 91 ? -9.431 -2.398 7.482 1.00 94.25 91 PHE A O 1
ATOM 732 N N . TYR A 1 92 ? -9.280 -0.643 6.093 1.00 93.69 92 TYR A N 1
ATOM 733 C CA . TYR A 1 92 ? -9.648 -1.375 4.889 1.00 93.69 92 TYR A CA 1
ATOM 734 C C . TYR A 1 92 ? -8.492 -1.362 3.896 1.00 93.69 92 TYR A C 1
ATOM 736 O O . TYR A 1 92 ? -8.022 -0.294 3.499 1.00 93.69 92 TYR A O 1
ATOM 744 N N . ILE A 1 93 ? -8.053 -2.546 3.477 1.00 93.38 93 ILE A N 1
ATOM 745 C CA . ILE A 1 93 ? -6.926 -2.725 2.565 1.00 93.38 93 ILE A CA 1
ATOM 746 C C . ILE A 1 93 ? -7.389 -3.572 1.386 1.00 93.38 93 ILE A C 1
ATOM 748 O O . ILE A 1 93 ? -7.788 -4.722 1.551 1.00 93.38 93 ILE A O 1
ATOM 752 N N . SER A 1 94 ? -7.305 -3.009 0.179 1.00 92.31 94 SER A N 1
ATOM 753 C CA . SER A 1 94 ? -7.519 -3.780 -1.043 1.00 92.31 94 SER A CA 1
ATOM 754 C C . SER A 1 94 ? -6.188 -4.291 -1.584 1.00 92.31 94 SER A C 1
ATOM 756 O O . SER A 1 94 ? -5.331 -3.486 -1.952 1.00 92.31 94 SER A O 1
ATOM 758 N N . ILE A 1 95 ? -6.030 -5.612 -1.653 1.00 94.88 95 ILE A N 1
ATOM 759 C CA . ILE A 1 95 ? -4.832 -6.269 -2.192 1.00 94.88 95 ILE A CA 1
ATOM 760 C C . ILE A 1 95 ? -5.052 -6.707 -3.639 1.00 94.88 95 ILE A C 1
ATOM 762 O O . ILE A 1 95 ? -6.180 -6.917 -4.075 1.00 94.88 95 ILE A O 1
ATOM 766 N N . ARG A 1 96 ? -3.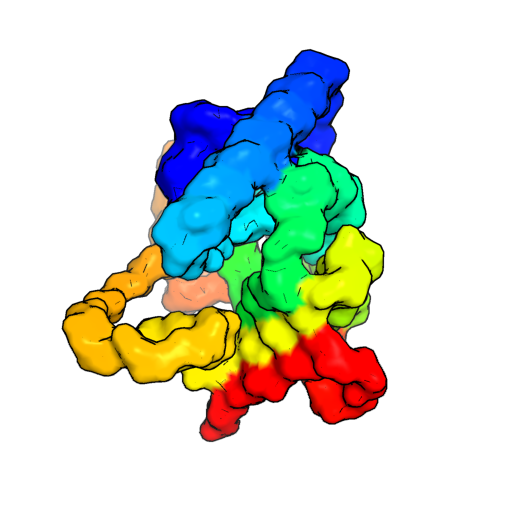970 -6.824 -4.405 1.00 94.00 96 ARG A N 1
ATOM 767 C CA . ARG A 1 96 ? -3.980 -7.185 -5.832 1.00 94.00 96 ARG A CA 1
ATOM 768 C C . ARG A 1 96 ? -2.882 -8.206 -6.108 1.00 94.00 96 ARG A C 1
ATOM 770 O O . ARG A 1 96 ? -1.864 -8.128 -5.418 1.00 94.00 96 ARG A O 1
ATOM 777 N N . PRO A 1 97 ? -3.003 -9.031 -7.162 1.00 95.56 97 PRO A N 1
ATOM 778 C CA . PRO A 1 97 ? -1.846 -9.722 -7.717 1.00 95.56 97 PRO A CA 1
ATOM 779 C C . PRO A 1 97 ? -0.678 -8.746 -7.888 1.00 95.56 97 PRO A C 1
ATOM 781 O O . PRO A 1 97 ? -0.858 -7.615 -8.368 1.00 95.56 97 PRO A O 1
ATOM 784 N N . LEU A 1 98 ? 0.497 -9.129 -7.389 1.00 96.81 98 LEU A N 1
ATOM 785 C CA . LEU A 1 98 ? 1.618 -8.200 -7.239 1.00 9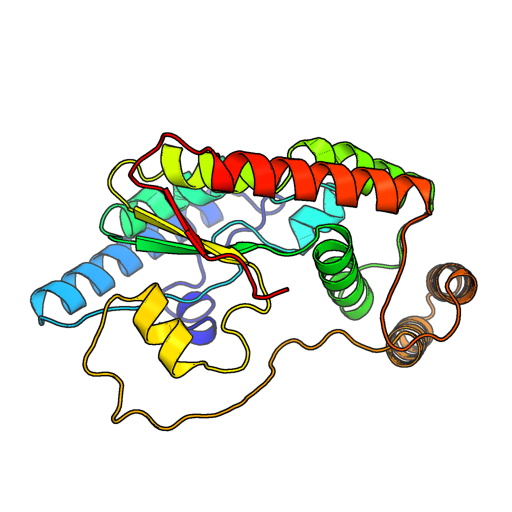6.81 98 LEU A CA 1
ATOM 786 C C . LEU A 1 98 ? 2.146 -7.706 -8.585 1.00 96.81 98 LEU A C 1
ATOM 788 O O . LEU A 1 98 ? 2.524 -6.543 -8.702 1.00 96.81 98 LEU A O 1
ATOM 792 N N . ASP A 1 99 ? 2.107 -8.544 -9.614 1.00 95.31 99 ASP A N 1
ATOM 793 C CA . ASP A 1 99 ? 2.409 -8.178 -10.996 1.00 95.31 99 ASP A CA 1
ATOM 794 C C . ASP A 1 99 ? 1.450 -7.094 -11.517 1.00 95.31 99 ASP A C 1
ATOM 796 O O . ASP A 1 99 ? 1.884 -6.093 -12.098 1.00 95.31 99 ASP A O 1
ATOM 800 N N . VAL A 1 100 ? 0.149 -7.232 -11.253 1.00 93.50 100 VAL A N 1
ATOM 801 C CA . VAL A 1 100 ? -0.874 -6.256 -11.647 1.00 93.50 100 VAL A CA 1
ATOM 802 C C . VAL A 1 100 ? -0.666 -4.937 -10.906 1.00 93.50 100 VAL A C 1
ATOM 804 O O . VAL A 1 100 ? -0.737 -3.859 -11.509 1.00 93.50 100 VAL A O 1
ATOM 807 N N . TRP A 1 101 ? -0.391 -5.000 -9.603 1.00 94.88 101 TRP A N 1
ATOM 808 C CA . TRP A 1 101 ? -0.122 -3.814 -8.796 1.00 94.88 101 TRP A CA 1
ATOM 809 C C . TRP A 1 101 ? 1.155 -3.096 -9.241 1.00 94.88 101 TRP A C 1
ATOM 811 O O . TRP A 1 101 ? 1.110 -1.893 -9.513 1.00 94.88 101 TRP A O 1
ATOM 821 N N . TRP A 1 102 ? 2.264 -3.819 -9.416 1.00 96.44 102 TRP A N 1
ATOM 822 C CA . TRP A 1 102 ? 3.527 -3.232 -9.855 1.00 96.44 102 TRP A CA 1
ATOM 823 C C . TRP A 1 102 ? 3.424 -2.618 -11.242 1.00 96.44 102 TRP A C 1
ATOM 825 O O . TRP A 1 102 ? 3.874 -1.491 -11.433 1.00 96.44 102 TRP A O 1
ATOM 835 N N . ASN A 1 103 ? 2.783 -3.283 -12.204 1.00 94.25 103 ASN A N 1
ATOM 836 C CA . ASN A 1 103 ? 2.569 -2.694 -13.526 1.00 94.25 103 ASN A CA 1
ATOM 837 C C . ASN A 1 103 ? 1.714 -1.415 -13.452 1.00 94.25 103 ASN A C 1
ATOM 839 O O . ASN A 1 103 ? 1.967 -0.459 -14.191 1.00 94.25 103 ASN A O 1
ATOM 843 N N . SER A 1 104 ? 0.756 -1.333 -12.522 1.00 92.31 104 SER A N 1
ATOM 844 C CA . SER A 1 104 ? 0.020 -0.091 -12.251 1.00 92.31 104 SER A CA 1
ATOM 845 C C . SER A 1 104 ? 0.933 1.005 -11.682 1.00 92.31 104 SER A C 1
ATOM 847 O O . SER A 1 104 ? 0.911 2.138 -12.173 1.00 92.31 104 SER A O 1
ATOM 849 N N . CYS A 1 105 ? 1.771 0.683 -10.692 1.00 94.12 105 CYS A N 1
ATOM 850 C CA . CYS A 1 105 ? 2.744 1.612 -10.108 1.00 94.12 105 CYS A CA 1
ATOM 851 C C . CYS A 1 105 ? 3.770 2.105 -11.136 1.00 94.12 105 CYS A C 1
ATOM 853 O O . CYS A 1 105 ? 4.049 3.302 -11.205 1.00 94.12 105 CYS A O 1
ATOM 855 N N . LEU A 1 106 ? 4.290 1.209 -11.974 1.00 95.06 106 LEU A N 1
ATOM 856 C CA . LEU A 1 106 ? 5.231 1.532 -13.042 1.00 95.06 106 LEU A CA 1
ATOM 857 C C . LEU A 1 106 ? 4.569 2.384 -14.125 1.00 95.06 106 LEU A C 1
ATOM 859 O O . LEU A 1 106 ? 5.157 3.375 -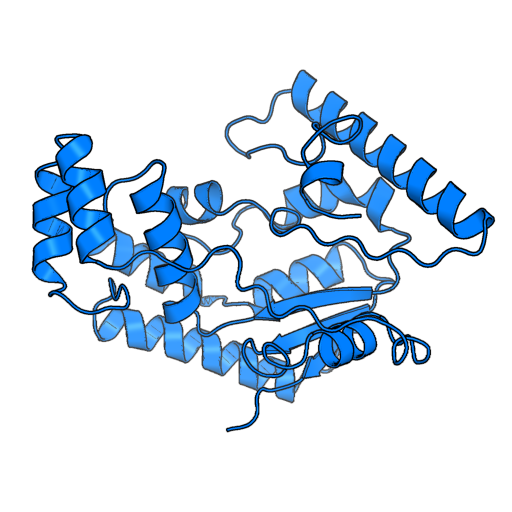14.542 1.00 95.06 106 LEU A O 1
ATOM 863 N N . SER A 1 107 ? 3.331 2.081 -14.529 1.00 93.38 107 SER A N 1
ATOM 864 C CA . SER A 1 107 ? 2.568 2.927 -15.459 1.00 93.38 107 SER A CA 1
ATOM 865 C C . SER A 1 107 ? 2.415 4.352 -14.916 1.00 93.38 107 SER A C 1
ATOM 867 O O . SER A 1 107 ? 2.658 5.321 -15.638 1.00 93.38 107 SER A O 1
ATOM 869 N N . PHE A 1 108 ? 2.087 4.496 -13.627 1.00 92.25 108 PHE A N 1
ATOM 870 C CA . PHE A 1 108 ? 2.015 5.798 -12.963 1.00 92.25 108 PHE A CA 1
ATOM 871 C C . PHE A 1 108 ? 3.380 6.504 -12.924 1.00 92.25 108 PHE A C 1
ATOM 873 O O . PHE A 1 108 ? 3.485 7.673 -13.295 1.00 92.25 108 PHE A O 1
ATOM 880 N N . ALA A 1 109 ? 4.446 5.804 -12.536 1.00 93.94 109 ALA A N 1
ATOM 881 C CA . ALA A 1 109 ? 5.784 6.380 -12.463 1.00 93.94 109 ALA A CA 1
ATOM 882 C C . ALA A 1 109 ? 6.303 6.814 -13.840 1.00 93.94 109 ALA A C 1
ATOM 884 O O . ALA A 1 109 ? 6.763 7.947 -13.981 1.00 93.94 109 ALA A O 1
ATOM 885 N N . ILE A 1 110 ? 6.150 5.972 -14.867 1.00 93.88 110 ILE A N 1
ATOM 886 C CA . ILE A 1 110 ? 6.501 6.289 -16.258 1.00 93.88 110 ILE A CA 1
ATOM 887 C C . ILE A 1 110 ? 5.710 7.506 -16.728 1.00 93.88 110 ILE A C 1
ATOM 889 O O . ILE A 1 110 ? 6.274 8.441 -17.291 1.00 93.88 110 ILE A O 1
ATOM 893 N N . ARG A 1 111 ? 4.409 7.561 -16.425 1.00 91.69 111 ARG A N 1
ATOM 894 C CA . ARG A 1 111 ? 3.567 8.706 -16.776 1.00 91.69 111 ARG A CA 1
ATOM 895 C C . ARG A 1 111 ? 4.031 10.010 -16.141 1.00 91.69 111 ARG A C 1
ATOM 897 O O . ARG A 1 111 ? 3.806 11.048 -16.751 1.00 91.69 111 ARG A O 1
ATOM 904 N N . HIS A 1 112 ? 4.652 10.013 -14.964 1.00 90.44 112 HIS A N 1
ATOM 905 C CA . HIS A 1 112 ? 4.838 11.252 -14.199 1.00 90.44 112 HIS A CA 1
ATOM 906 C C . HIS A 1 112 ? 6.288 11.656 -13.929 1.00 90.44 112 HIS A C 1
ATOM 908 O O . HIS A 1 112 ? 6.575 12.849 -13.938 1.00 90.44 112 HIS A O 1
ATOM 914 N N . PHE A 1 113 ? 7.193 10.721 -13.640 1.00 89.38 113 PHE A N 1
ATOM 915 C CA . PHE A 1 113 ? 8.489 11.093 -13.058 1.00 89.38 113 PHE A CA 1
ATOM 916 C C . PHE A 1 113 ? 9.632 10.090 -13.240 1.00 89.38 113 PHE A C 1
ATOM 918 O O . PHE A 1 113 ? 10.728 10.335 -12.738 1.00 89.38 113 PHE A O 1
ATOM 925 N N . ARG A 1 114 ? 9.410 8.961 -13.912 1.00 90.56 114 ARG A N 1
ATOM 926 C CA . ARG A 1 114 ? 10.454 7.976 -14.208 1.00 90.56 114 ARG A CA 1
ATOM 927 C C . ARG A 1 114 ? 10.443 7.588 -15.676 1.00 90.56 114 ARG A C 1
ATOM 929 O O . ARG A 1 114 ? 9.462 7.772 -16.388 1.00 90.56 114 ARG A O 1
ATOM 936 N N . ARG A 1 115 ? 11.558 6.999 -16.086 1.00 93.94 115 ARG A N 1
ATOM 937 C CA . ARG A 1 115 ? 11.654 6.162 -17.278 1.00 93.94 115 ARG A CA 1
ATOM 938 C C . ARG A 1 115 ? 11.337 4.705 -16.928 1.00 93.94 115 ARG A C 1
ATOM 940 O O . ARG A 1 115 ? 11.478 4.342 -15.757 1.00 93.94 115 ARG A O 1
ATOM 947 N N . PRO A 1 116 ? 10.961 3.861 -17.902 1.00 94.19 116 PRO A N 1
ATOM 948 C CA . PRO A 1 116 ? 10.811 2.425 -17.684 1.00 94.19 116 PRO A CA 1
ATOM 949 C C . PRO A 1 116 ? 12.072 1.795 -17.048 1.00 94.19 116 PRO A C 1
ATOM 951 O O . PRO A 1 116 ? 13.190 2.112 -17.488 1.00 94.19 116 PRO A O 1
ATOM 954 N N . PRO A 1 117 ? 11.930 0.922 -16.028 1.00 95.19 117 PRO A N 1
ATOM 955 C CA . PRO A 1 117 ? 13.070 0.250 -15.400 1.00 95.19 117 PRO A CA 1
ATOM 956 C C . PRO A 1 117 ? 13.847 -0.647 -16.377 1.00 95.19 117 PRO A C 1
ATOM 958 O O . PRO A 1 117 ? 13.310 -1.077 -17.398 1.00 95.19 117 PRO A O 1
ATOM 961 N N . SER A 1 118 ? 15.121 -0.921 -16.081 1.00 94.75 118 SER A N 1
ATOM 962 C CA . SER A 1 118 ? 15.887 -1.967 -16.778 1.00 94.75 118 SER A CA 1
ATOM 963 C C . SER A 1 118 ? 15.462 -3.369 -16.321 1.00 94.75 118 SER A C 1
ATOM 965 O O . SER A 1 118 ? 14.796 -3.506 -15.297 1.00 94.75 118 SER A O 1
ATOM 967 N N . ALA A 1 119 ? 15.888 -4.411 -17.045 1.00 93.75 119 ALA A N 1
ATOM 968 C CA . ALA A 1 119 ? 15.655 -5.806 -16.655 1.00 93.75 119 ALA A CA 1
ATOM 969 C C . ALA A 1 119 ? 16.148 -6.097 -15.227 1.00 93.75 119 ALA A C 1
ATOM 971 O O . ALA A 1 119 ? 15.354 -6.489 -14.384 1.00 93.75 119 ALA A O 1
ATOM 972 N N . MET A 1 120 ? 17.398 -5.736 -14.915 1.00 95.81 120 MET A N 1
ATOM 973 C CA . MET A 1 120 ? 17.965 -5.889 -13.569 1.00 95.81 120 MET A CA 1
ATOM 974 C C . MET A 1 120 ? 17.125 -5.198 -12.481 1.00 95.81 120 MET A C 1
ATOM 976 O O . MET A 1 120 ? 16.937 -5.746 -11.403 1.00 95.81 120 MET A O 1
ATOM 980 N N . GLN A 1 121 ? 16.586 -4.002 -12.748 1.00 97.25 121 GLN A N 1
ATOM 981 C CA . GLN A 1 121 ? 15.725 -3.311 -11.780 1.00 97.25 121 GLN A CA 1
ATOM 982 C C . GLN A 1 121 ? 14.388 -4.035 -11.580 1.00 97.25 121 GLN A C 1
ATOM 984 O O . GLN A 1 121 ? 13.863 -4.044 -10.472 1.00 97.25 121 GLN A O 1
ATOM 989 N N . LEU A 1 122 ? 13.830 -4.636 -12.634 1.00 96.94 122 LEU A N 1
ATOM 990 C CA . LEU A 1 122 ? 12.612 -5.445 -12.539 1.00 96.94 122 LEU A CA 1
ATOM 991 C C . LEU A 1 122 ? 12.858 -6.730 -11.747 1.00 96.94 122 LEU A C 1
ATOM 993 O O . LEU A 1 122 ? 12.014 -7.087 -10.929 1.00 96.94 122 LEU A O 1
ATOM 997 N N . ASP A 1 123 ? 14.015 -7.365 -11.928 1.00 96.75 123 ASP A N 1
ATOM 998 C CA . ASP A 1 123 ? 14.413 -8.538 -11.146 1.00 96.75 123 ASP A CA 1
ATOM 999 C C . ASP A 1 123 ? 14.565 -8.173 -9.660 1.00 96.75 123 ASP A C 1
ATOM 1001 O O . ASP A 1 123 ? 14.039 -8.871 -8.795 1.00 96.75 123 ASP A O 1
ATOM 1005 N N . CYS A 1 124 ? 15.177 -7.022 -9.349 1.00 97.81 124 CYS A N 1
ATOM 1006 C CA . CYS A 1 124 ? 15.233 -6.508 -7.977 1.00 97.81 124 CYS A CA 1
ATOM 1007 C C . CYS A 1 124 ? 13.838 -6.238 -7.396 1.00 97.81 124 CYS A C 1
ATOM 1009 O O . CYS A 1 124 ? 13.586 -6.587 -6.245 1.00 97.81 124 CYS A O 1
ATOM 1011 N N . ILE A 1 125 ? 12.921 -5.645 -8.173 1.00 97.94 125 ILE A N 1
ATOM 1012 C CA . ILE A 1 125 ? 11.532 -5.427 -7.741 1.00 97.94 125 ILE A CA 1
ATOM 1013 C C . ILE A 1 125 ? 10.855 -6.764 -7.412 1.00 97.94 125 ILE A C 1
ATOM 1015 O O . ILE A 1 125 ? 10.226 -6.884 -6.359 1.00 97.94 125 ILE A O 1
ATOM 1019 N N . ALA A 1 126 ? 10.977 -7.760 -8.293 1.00 97.56 126 ALA A N 1
ATOM 1020 C CA . ALA A 1 126 ? 10.379 -9.077 -8.094 1.00 97.56 126 ALA A CA 1
ATOM 1021 C C . ALA A 1 126 ? 10.938 -9.763 -6.839 1.00 97.56 126 ALA A C 1
ATOM 1023 O O . ALA A 1 126 ? 10.169 -10.222 -5.995 1.00 97.56 126 ALA A O 1
ATOM 1024 N N . PHE A 1 127 ? 12.261 -9.740 -6.664 1.00 97.31 127 PHE A N 1
ATOM 1025 C CA . PHE A 1 127 ? 12.938 -10.292 -5.492 1.00 97.31 127 PHE A CA 1
ATOM 1026 C C . PHE A 1 127 ? 12.515 -9.610 -4.184 1.00 97.31 127 PHE A C 1
ATOM 1028 O O . PHE A 1 127 ? 12.088 -10.275 -3.242 1.00 97.31 127 PHE A O 1
ATOM 1035 N N . ASN A 1 128 ? 12.548 -8.278 -4.135 1.00 96.94 128 ASN A N 1
ATOM 1036 C CA . ASN A 1 128 ? 12.188 -7.513 -2.938 1.00 96.94 128 ASN A CA 1
ATOM 1037 C C . ASN A 1 128 ? 10.696 -7.607 -2.580 1.00 96.94 128 ASN A C 1
ATOM 1039 O O . ASN A 1 128 ? 10.305 -7.279 -1.462 1.00 96.94 128 ASN A O 1
ATOM 1043 N N . SER A 1 129 ? 9.854 -8.055 -3.513 1.00 96.44 129 SER A N 1
ATOM 1044 C CA . SER A 1 129 ? 8.418 -8.258 -3.293 1.00 96.44 129 SER A CA 1
ATOM 1045 C C . SER A 1 129 ? 8.085 -9.606 -2.650 1.00 96.44 129 SER A C 1
ATOM 1047 O O . SER A 1 129 ? 6.912 -9.890 -2.424 1.00 96.44 129 SER A O 1
ATOM 1049 N N . ALA A 1 130 ? 9.084 -10.434 -2.320 1.00 91.50 130 ALA A N 1
ATOM 1050 C CA . ALA A 1 130 ? 8.881 -11.778 -1.776 1.00 91.50 130 ALA A CA 1
ATOM 1051 C C . ALA A 1 130 ? 8.064 -11.822 -0.469 1.00 91.50 130 ALA A C 1
ATOM 1053 O O . ALA A 1 130 ? 7.396 -12.828 -0.211 1.00 91.50 130 ALA A O 1
ATOM 1054 N N . GLY A 1 131 ? 8.111 -10.747 0.332 1.00 91.06 131 GLY A N 1
ATOM 1055 C CA . GLY A 1 131 ? 7.326 -10.592 1.563 1.00 91.06 131 GLY A CA 1
ATOM 1056 C C . GLY A 1 131 ? 5.841 -10.275 1.340 1.00 91.06 131 GLY A C 1
ATOM 1057 O O . GLY A 1 131 ? 5.056 -10.387 2.281 1.00 91.06 131 GLY A O 1
ATOM 1058 N N . GLY A 1 132 ? 5.462 -9.899 0.115 1.00 95.62 132 GLY A N 1
ATOM 1059 C CA . GLY A 1 132 ? 4.076 -9.690 -0.287 1.00 95.62 132 GLY A CA 1
ATOM 1060 C C . GLY A 1 132 ? 3.304 -8.661 0.544 1.00 95.62 132 GLY A C 1
ATOM 1061 O O . GLY A 1 132 ? 3.859 -7.811 1.247 1.00 95.62 132 GLY A O 1
ATOM 1062 N N . TRP A 1 133 ? 1.983 -8.751 0.459 1.00 97.50 133 TRP A N 1
ATOM 1063 C CA . TRP A 1 133 ? 1.032 -7.952 1.223 1.00 97.50 133 TRP A CA 1
ATOM 1064 C C . TRP A 1 133 ? 1.008 -8.298 2.702 1.00 97.50 133 TRP A C 1
ATOM 1066 O O . TRP A 1 133 ? 0.646 -7.441 3.508 1.00 97.50 133 TRP A O 1
ATOM 1076 N N . ARG A 1 134 ? 1.402 -9.517 3.082 1.00 96.44 134 ARG A N 1
ATOM 1077 C CA . ARG A 1 134 ? 1.447 -9.933 4.484 1.00 96.44 134 ARG A CA 1
ATOM 1078 C C . ARG A 1 134 ? 2.242 -8.951 5.339 1.00 96.44 134 ARG A C 1
ATOM 1080 O O . ARG A 1 134 ? 1.754 -8.545 6.389 1.00 96.44 134 ARG A O 1
ATOM 1087 N N . THR A 1 135 ? 3.416 -8.525 4.875 1.00 95.38 135 THR A N 1
ATOM 1088 C CA . THR A 1 135 ? 4.257 -7.557 5.607 1.00 95.38 135 THR A CA 1
ATOM 1089 C C . THR A 1 135 ? 3.550 -6.216 5.827 1.00 95.38 135 THR A C 1
ATOM 1091 O O . THR A 1 135 ? 3.603 -5.651 6.916 1.00 95.38 135 THR A O 1
ATOM 1094 N N . VAL A 1 136 ? 2.819 -5.738 4.817 1.00 96.00 136 VAL A N 1
ATOM 1095 C CA . VAL A 1 136 ? 2.031 -4.499 4.871 1.00 96.00 136 VAL A CA 1
ATOM 1096 C C . VAL A 1 136 ? 0.890 -4.617 5.881 1.00 96.00 136 VAL A C 1
ATOM 1098 O O . VAL A 1 136 ? 0.678 -3.716 6.689 1.00 96.00 136 VAL A O 1
ATOM 1101 N N . ILE A 1 137 ? 0.156 -5.731 5.843 1.00 96.69 137 ILE A N 1
ATOM 1102 C CA . ILE A 1 137 ? -0.992 -5.978 6.722 1.00 96.69 137 ILE A CA 1
ATOM 1103 C C . ILE A 1 137 ? -0.531 -6.117 8.176 1.00 96.69 137 ILE A C 1
ATOM 1105 O O . ILE A 1 137 ? -1.143 -5.526 9.064 1.00 96.69 137 ILE A O 1
ATOM 1109 N N . GLN A 1 138 ? 0.564 -6.842 8.416 1.00 95.69 138 GLN A N 1
ATOM 1110 C CA . GLN A 1 138 ? 1.152 -6.993 9.748 1.00 95.69 138 GLN A CA 1
ATOM 1111 C C . GLN A 1 138 ? 1.597 -5.645 10.321 1.00 95.69 138 GLN A C 1
ATOM 1113 O O . GLN A 1 138 ? 1.196 -5.319 11.430 1.00 95.69 138 GLN A O 1
ATOM 1118 N N . ALA A 1 139 ? 2.282 -4.805 9.538 1.00 95.38 139 ALA A N 1
ATOM 1119 C CA . ALA A 1 139 ? 2.676 -3.469 9.992 1.00 95.38 139 ALA A CA 1
ATOM 1120 C C . ALA A 1 139 ? 1.474 -2.609 10.433 1.00 95.38 139 ALA A C 1
ATOM 1122 O O . ALA A 1 139 ? 1.561 -1.872 11.413 1.00 95.38 139 ALA A O 1
ATOM 1123 N N . VAL A 1 140 ? 0.328 -2.717 9.747 1.00 95.31 140 VAL A N 1
ATOM 1124 C CA . VAL A 1 140 ? -0.913 -2.037 10.165 1.00 95.31 140 VAL A CA 1
ATOM 1125 C C . VAL A 1 140 ? -1.451 -2.609 11.477 1.00 95.31 140 VAL A C 1
ATOM 1127 O O . VAL A 1 140 ? -1.825 -1.843 12.363 1.00 95.31 140 VAL A O 1
ATOM 1130 N N . CYS A 1 141 ? -1.469 -3.934 11.620 1.00 95.19 141 CYS A N 1
ATOM 1131 C CA . CYS A 1 141 ? -1.931 -4.601 12.841 1.00 95.19 141 CYS A CA 1
ATOM 1132 C C . CYS A 1 141 ? -1.049 -4.280 14.058 1.00 95.19 141 CYS A C 1
ATOM 1134 O O . CYS A 1 141 ? -1.566 -4.173 15.174 1.00 95.19 141 CYS A O 1
ATOM 1136 N N . ASP A 1 142 ? 0.256 -4.125 13.836 1.00 94.31 142 ASP A N 1
ATOM 1137 C CA . ASP A 1 142 ? 1.247 -3.804 14.863 1.00 94.31 142 ASP A CA 1
ATOM 1138 C C . ASP A 1 142 ? 1.154 -2.331 15.279 1.00 94.31 142 ASP A C 1
ATOM 1140 O O . ASP A 1 142 ? 1.153 -2.019 16.469 1.00 94.31 142 ASP A O 1
ATOM 1144 N N . ALA A 1 143 ? 1.002 -1.417 14.314 1.00 94.00 143 ALA A N 1
ATOM 1145 C CA . ALA A 1 143 ? 0.855 0.012 14.590 1.00 94.00 143 ALA A CA 1
ATOM 1146 C C . ALA A 1 143 ? -0.483 0.363 15.269 1.00 94.00 143 ALA A C 1
ATOM 1148 O O . ALA A 1 143 ? -0.550 1.309 16.057 1.00 94.00 143 ALA A O 1
ATOM 1149 N N . PHE A 1 144 ? -1.554 -0.386 14.980 1.00 94.38 144 PHE A N 1
ATOM 1150 C CA . PHE A 1 144 ? -2.905 -0.102 15.476 1.00 94.38 144 PHE A CA 1
ATOM 1151 C C . PHE A 1 144 ? -3.541 -1.328 16.133 1.00 94.38 144 PHE A C 1
ATOM 1153 O O . PHE A 1 144 ? -4.485 -1.910 15.593 1.00 94.38 144 PHE A O 1
ATOM 1160 N N . PRO A 1 145 ? -3.094 -1.707 17.343 1.00 92.75 145 PRO A N 1
ATOM 1161 C CA . PRO A 1 145 ? -3.444 -2.995 17.925 1.00 92.75 145 PRO A CA 1
ATOM 1162 C C . PRO A 1 145 ? -4.939 -3.173 18.222 1.00 92.75 145 PRO A C 1
ATOM 1164 O O . PRO A 1 145 ? -5.418 -4.303 18.282 1.00 92.75 145 PRO A O 1
ATOM 1167 N N . LYS A 1 146 ? -5.674 -2.067 18.392 1.00 93.00 146 LYS A N 1
ATOM 1168 C CA . LYS A 1 146 ? -7.110 -2.053 18.713 1.00 93.00 146 LYS A CA 1
ATOM 1169 C C . LYS A 1 146 ? -8.019 -2.061 17.482 1.00 93.00 146 LYS A C 1
ATOM 1171 O O . LYS A 1 146 ? -9.216 -2.296 17.628 1.00 93.00 146 LYS A O 1
ATOM 1176 N N . ALA A 1 147 ? -7.482 -1.759 16.302 1.00 94.31 147 ALA A N 1
ATOM 1177 C CA . ALA A 1 147 ? -8.277 -1.635 15.090 1.00 94.31 147 ALA A CA 1
ATOM 1178 C C . ALA A 1 147 ? -8.489 -3.004 14.437 1.00 94.31 147 ALA A C 1
ATOM 1180 O O . ALA A 1 147 ? -7.601 -3.858 14.437 1.00 94.31 147 ALA A O 1
ATOM 1181 N N . LYS A 1 148 ? -9.658 -3.200 13.827 1.00 95.25 148 LYS A N 1
ATOM 1182 C CA . LYS A 1 148 ? -9.883 -4.332 12.921 1.00 95.25 148 LYS A CA 1
ATOM 1183 C C . LYS A 1 148 ? -9.237 -4.043 11.572 1.00 95.25 148 LYS A C 1
ATOM 1185 O O . LYS A 1 148 ? -9.183 -2.891 11.142 1.00 95.25 148 LYS A O 1
ATOM 1190 N N . VAL A 1 149 ? -8.819 -5.082 10.861 1.00 95.69 149 VAL A N 1
ATOM 1191 C CA . VAL A 1 149 ? -8.261 -4.967 9.511 1.00 95.69 149 VAL A CA 1
ATOM 1192 C C . VAL A 1 149 ? -9.087 -5.816 8.550 1.00 95.69 149 VAL A C 1
ATOM 1194 O O . VAL A 1 149 ? -9.108 -7.043 8.616 1.00 95.69 149 VAL A O 1
ATOM 1197 N N . LYS A 1 150 ? -9.799 -5.148 7.645 1.00 95.25 150 LYS A N 1
ATOM 1198 C CA . LYS A 1 150 ? -10.551 -5.768 6.555 1.00 95.25 150 LYS A CA 1
ATOM 1199 C C . LYS A 1 150 ? -9.679 -5.807 5.311 1.00 95.25 150 LYS A C 1
ATOM 1201 O O . LYS A 1 150 ? -9.366 -4.764 4.735 1.00 95.25 150 LYS A O 1
ATOM 1206 N N . VAL A 1 151 ? -9.295 -7.005 4.898 1.00 95.50 151 VAL A N 1
ATOM 1207 C CA . VAL A 1 151 ? -8.519 -7.240 3.683 1.00 95.50 151 VAL A CA 1
ATOM 1208 C C . VAL A 1 151 ? -9.459 -7.739 2.597 1.00 95.50 151 VAL A C 1
ATOM 1210 O O . VAL A 1 151 ? -10.212 -8.685 2.809 1.00 95.50 151 VAL A O 1
ATOM 1213 N N . VAL A 1 152 ? -9.429 -7.110 1.428 1.00 93.56 152 VAL A N 1
ATOM 1214 C CA . VAL A 1 152 ? -10.302 -7.480 0.310 1.00 93.56 152 VAL A CA 1
ATOM 1215 C C . VAL A 1 152 ? -9.491 -7.621 -0.961 1.00 93.56 152 VAL A C 1
ATOM 1217 O O . VAL A 1 152 ? -8.724 -6.731 -1.333 1.00 93.56 152 VAL A O 1
ATOM 1220 N N . GLU A 1 153 ? -9.679 -8.726 -1.665 1.00 93.50 153 GLU A N 1
ATOM 1221 C CA . GLU A 1 153 ? -9.089 -8.885 -2.982 1.00 93.50 153 GLU A CA 1
ATOM 1222 C C . GLU A 1 153 ? -9.712 -7.907 -3.987 1.00 93.50 153 GLU A 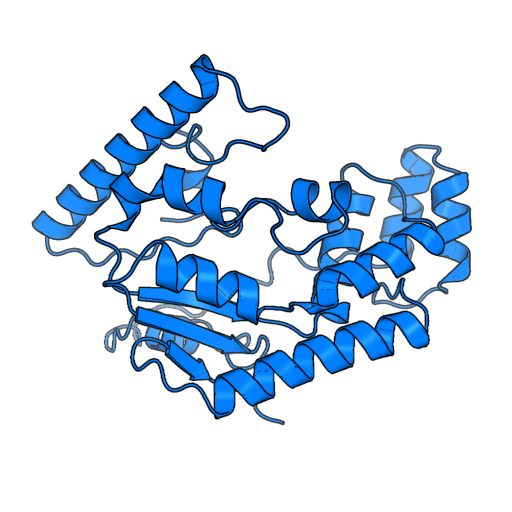C 1
ATOM 1224 O O . GLU A 1 153 ? -10.928 -7.709 -4.085 1.00 93.50 153 GLU A O 1
ATOM 1229 N N . PHE A 1 154 ? -8.858 -7.240 -4.750 1.00 87.62 154 PHE A N 1
ATOM 1230 C CA . PHE A 1 154 ? -9.289 -6.310 -5.773 1.00 87.62 154 PHE A CA 1
ATOM 1231 C C . PHE A 1 154 ? -10.067 -7.026 -6.873 1.00 87.62 154 PHE A C 1
ATOM 1233 O O . PHE A 1 154 ? -9.580 -7.963 -7.492 1.00 87.62 154 PHE A O 1
ATOM 1240 N N . GLY A 1 155 ? -11.254 -6.511 -7.172 1.00 81.88 155 GLY A N 1
ATOM 1241 C CA . GLY A 1 155 ? -12.188 -7.151 -8.096 1.00 81.88 155 GLY A CA 1
ATOM 1242 C C . GLY A 1 155 ? -13.413 -7.710 -7.383 1.00 81.88 155 GLY A C 1
ATOM 1243 O O . GLY A 1 155 ? -14.493 -7.652 -7.961 1.00 81.88 155 GLY A O 1
ATOM 1244 N N . ALA A 1 156 ? -13.290 -8.108 -6.109 1.00 81.75 156 ALA A N 1
ATOM 1245 C CA . ALA A 1 156 ? -14.399 -8.674 -5.338 1.00 81.75 156 ALA A CA 1
ATOM 1246 C C . ALA A 1 156 ? -15.622 -7.741 -5.292 1.00 81.75 156 ALA A C 1
ATOM 1248 O O . ALA A 1 156 ? -16.757 -8.172 -5.488 1.00 81.75 156 ALA A O 1
ATOM 1249 N N . LEU A 1 157 ? -15.384 -6.441 -5.076 1.00 80.81 157 LEU A N 1
ATOM 1250 C CA . LEU A 1 157 ? -16.442 -5.444 -4.863 1.00 80.81 157 LEU A CA 1
ATOM 1251 C C . LEU A 1 157 ? -16.373 -4.237 -5.816 1.00 80.81 157 LEU A C 1
ATOM 1253 O O . LEU A 1 157 ? -17.189 -3.324 -5.714 1.00 80.81 157 LEU A O 1
ATOM 1257 N N . THR A 1 158 ? -15.441 -4.215 -6.775 1.00 74.69 158 THR A N 1
ATOM 1258 C CA . THR A 1 158 ? -15.149 -3.018 -7.596 1.00 74.69 158 THR A CA 1
ATOM 1259 C C . THR A 1 158 ? -16.293 -2.600 -8.523 1.00 74.69 158 THR A C 1
ATOM 1261 O O . THR A 1 158 ? -16.385 -1.429 -8.887 1.00 74.69 158 THR A O 1
ATOM 1264 N N . ALA A 1 159 ? -17.187 -3.524 -8.887 1.00 76.69 159 ALA A N 1
ATOM 1265 C CA . ALA A 1 159 ? -18.385 -3.234 -9.679 1.00 76.69 159 ALA A CA 1
ATOM 1266 C C . ALA A 1 159 ? -19.586 -2.761 -8.832 1.00 76.69 159 ALA A C 1
ATOM 1268 O O . ALA A 1 159 ? -20.596 -2.322 -9.387 1.00 76.69 159 ALA A O 1
ATOM 1269 N N . LYS A 1 160 ? -19.497 -2.854 -7.497 1.00 81.81 160 LYS A N 1
ATOM 1270 C CA . LYS A 1 160 ? -20.603 -2.627 -6.557 1.00 81.81 160 LYS A CA 1
ATOM 1271 C C . LYS A 1 160 ? -20.175 -1.648 -5.449 1.00 81.81 160 LYS A C 1
ATOM 1273 O O . LYS A 1 160 ? -20.025 -2.061 -4.301 1.00 81.81 160 LYS A O 1
ATOM 1278 N N . PRO A 1 161 ? -19.993 -0.347 -5.751 1.00 82.44 161 PRO A N 1
ATOM 1279 C CA . PRO A 1 161 ? -19.403 0.618 -4.818 1.00 82.44 161 PRO A CA 1
ATOM 1280 C C . PRO A 1 161 ? -20.188 0.784 -3.508 1.00 82.44 161 PRO A C 1
ATOM 1282 O O . PRO A 1 161 ? -19.573 0.935 -2.458 1.00 82.44 161 PRO A O 1
ATOM 1285 N N . ILE A 1 162 ? -21.525 0.698 -3.529 1.00 86.19 162 ILE A N 1
ATOM 1286 C CA . ILE A 1 162 ? -22.334 0.740 -2.294 1.00 86.19 162 ILE A CA 1
ATOM 1287 C C . ILE A 1 162 ? -22.137 -0.521 -1.455 1.00 86.19 162 ILE A C 1
ATOM 1289 O O . ILE A 1 162 ? -22.021 -0.424 -0.239 1.00 86.19 162 ILE A O 1
ATOM 1293 N N . VAL A 1 163 ? -22.047 -1.693 -2.090 1.00 85.00 163 VAL A N 1
ATOM 1294 C CA . VAL A 1 163 ? -21.763 -2.948 -1.376 1.00 85.00 163 VAL A CA 1
ATOM 1295 C C . VAL A 1 163 ? -20.364 -2.894 -0.776 1.00 85.00 163 VAL A C 1
ATOM 1297 O O . VAL A 1 163 ? -20.191 -3.247 0.382 1.00 85.00 163 VAL A O 1
ATOM 1300 N N . GLN A 1 164 ? -19.383 -2.374 -1.519 1.00 86.25 164 GLN A N 1
ATOM 1301 C CA . GLN A 1 164 ? -18.049 -2.121 -0.986 1.00 86.25 164 GLN A CA 1
ATOM 1302 C C . GLN A 1 164 ? -18.096 -1.187 0.220 1.00 86.25 164 GLN A C 1
ATOM 1304 O O . GLN A 1 164 ? -17.485 -1.482 1.239 1.00 86.25 164 GLN A O 1
ATOM 1309 N N . LEU A 1 165 ? -18.829 -0.078 0.127 1.00 86.88 165 LEU A N 1
ATOM 1310 C CA . LEU A 1 165 ? -18.951 0.880 1.218 1.00 86.88 165 LEU A CA 1
ATOM 1311 C C . LEU A 1 165 ? -19.601 0.254 2.457 1.00 86.88 165 LEU A C 1
ATOM 1313 O O . LEU A 1 165 ? -19.099 0.451 3.562 1.00 86.88 165 LEU A O 1
ATOM 1317 N N . ALA A 1 166 ? -20.673 -0.520 2.278 1.00 88.25 166 ALA A N 1
ATOM 1318 C CA . ALA A 1 166 ? -21.339 -1.254 3.349 1.00 88.25 166 ALA A CA 1
ATOM 1319 C C . ALA A 1 166 ? -20.402 -2.287 3.986 1.00 88.25 166 ALA A C 1
ATOM 1321 O O . ALA A 1 166 ? -20.295 -2.340 5.207 1.00 88.25 166 ALA A O 1
ATOM 1322 N N . GLU A 1 167 ? -19.648 -3.030 3.176 1.00 85.69 167 GLU A N 1
ATOM 1323 C CA . GLU A 1 167 ? -18.681 -4.017 3.657 1.00 85.69 167 GLU A CA 1
ATOM 1324 C C . GLU A 1 167 ? -17.536 -3.357 4.431 1.00 85.69 167 GLU A C 1
ATOM 1326 O O . GLU A 1 167 ? -17.199 -3.788 5.529 1.00 85.69 167 GLU A O 1
ATOM 1331 N N . VAL A 1 168 ? -16.965 -2.266 3.912 1.00 82.50 168 VAL A N 1
ATOM 1332 C CA . VAL A 1 168 ? -15.897 -1.495 4.573 1.00 82.50 168 VAL A CA 1
ATOM 1333 C C . VAL A 1 168 ? -16.383 -0.985 5.930 1.00 82.50 168 VAL A C 1
ATOM 1335 O O . VAL A 1 168 ? -15.753 -1.224 6.961 1.00 82.50 168 VAL A O 1
ATOM 1338 N N . SER A 1 169 ? -17.526 -0.303 5.927 1.00 85.94 169 SER A N 1
ATOM 1339 C CA . SER A 1 169 ? -18.003 0.494 7.057 1.00 85.94 169 SER A CA 1
ATOM 1340 C C . SER A 1 169 ? -18.838 -0.284 8.076 1.00 85.94 169 SER A C 1
ATOM 1342 O O . SER A 1 169 ? -18.941 0.131 9.227 1.00 85.94 169 SER A O 1
ATOM 1344 N N . GLY A 1 170 ? -19.438 -1.405 7.669 1.00 86.31 170 GLY A N 1
ATOM 1345 C CA . GLY A 1 170 ? -20.476 -2.103 8.431 1.00 86.31 170 GLY A CA 1
ATOM 1346 C C . GLY A 1 170 ? -21.815 -1.356 8.482 1.00 86.31 170 GLY A C 1
ATOM 1347 O O . GLY A 1 170 ? -22.682 -1.724 9.271 1.00 86.31 170 GLY A O 1
ATOM 1348 N N . TRP A 1 171 ? -21.992 -0.289 7.697 1.00 89.62 171 TRP A N 1
ATOM 1349 C CA . TRP A 1 171 ? -23.209 0.522 7.716 1.00 89.62 171 TRP A CA 1
ATOM 1350 C C . TRP A 1 171 ? -24.280 -0.107 6.825 1.00 89.62 171 TRP A C 1
ATOM 1352 O O . TRP A 1 171 ? -24.049 -0.385 5.649 1.00 89.62 171 TRP A O 1
ATOM 1362 N N . GLN A 1 172 ? -25.462 -0.326 7.397 1.00 86.06 172 GLN A N 1
ATOM 1363 C CA . GLN A 1 172 ? -26.583 -0.991 6.722 1.00 86.06 172 GLN A CA 1
ATOM 1364 C C . GLN A 1 172 ? -27.530 0.005 6.040 1.00 86.06 172 GLN A C 1
ATOM 1366 O O . GLN A 1 172 ? -28.272 -0.345 5.127 1.00 86.06 172 GLN A O 1
ATOM 1371 N N . ASP A 1 173 ? -27.472 1.272 6.435 1.00 86.81 173 ASP A N 1
ATOM 1372 C CA . ASP A 1 173 ? -28.346 2.353 5.995 1.00 86.81 173 ASP A CA 1
ATOM 1373 C C . ASP A 1 173 ? -27.812 3.085 4.751 1.00 86.81 173 ASP A C 1
ATOM 1375 O O . ASP A 1 173 ? -27.951 4.295 4.636 1.00 86.81 173 ASP A O 1
ATOM 1379 N N . LEU A 1 174 ? -27.199 2.368 3.802 1.00 86.50 174 LEU A N 1
ATOM 1380 C CA . LEU A 1 174 ? -26.574 2.961 2.603 1.00 86.50 174 LEU A CA 1
ATOM 1381 C C . LEU A 1 174 ? -27.365 2.763 1.307 1.00 86.50 174 LEU A C 1
ATOM 1383 O O . LEU A 1 174 ? -26.961 3.263 0.259 1.00 86.50 174 LEU A O 1
ATOM 1387 N N . SER A 1 175 ? -28.495 2.058 1.363 1.00 76.44 175 SER A N 1
ATOM 1388 C CA . SER A 1 175 ? -29.328 1.744 0.193 1.00 76.44 175 SER A CA 1
ATOM 1389 C C . SER A 1 175 ? -29.899 2.976 -0.516 1.00 76.44 175 SER A C 1
ATOM 1391 O O . SER A 1 175 ? -30.221 2.899 -1.697 1.00 76.44 175 SER A O 1
ATOM 1393 N N . HIS A 1 176 ? -30.000 4.106 0.187 1.00 81.94 176 HIS A N 1
ATOM 1394 C CA . HIS A 1 176 ? -30.510 5.371 -0.342 1.00 81.94 176 HIS A CA 1
ATOM 1395 C C . HIS A 1 176 ? -29.469 6.173 -1.142 1.00 81.94 176 HIS A C 1
ATOM 1397 O O . HIS A 1 176 ? -29.818 7.179 -1.759 1.00 81.94 176 HIS A O 1
ATOM 1403 N N . LEU A 1 177 ? -28.191 5.778 -1.111 1.00 84.75 177 LEU A N 1
ATOM 1404 C CA . LEU A 1 177 ? -27.133 6.488 -1.825 1.00 84.75 177 LEU A CA 1
ATOM 1405 C C . LEU A 1 177 ? -27.206 6.215 -3.332 1.00 84.75 177 LEU A C 1
ATOM 1407 O O . LEU A 1 177 ? -27.468 5.099 -3.777 1.00 84.75 177 LEU A O 1
ATOM 1411 N N . GLU A 1 178 ? -26.917 7.237 -4.133 1.00 81.56 178 GLU A N 1
ATOM 1412 C CA . GLU A 1 178 ? -26.815 7.101 -5.585 1.00 81.56 178 GLU A CA 1
ATOM 1413 C C . GLU A 1 178 ? -25.538 6.329 -5.965 1.00 81.56 178 GLU A C 1
ATOM 1415 O O . GLU A 1 178 ? -24.435 6.654 -5.513 1.00 81.56 178 GLU A O 1
ATOM 1420 N N . GLN A 1 179 ? -25.659 5.319 -6.834 1.00 74.88 179 GLN A N 1
ATOM 1421 C CA . GLN A 1 179 ? -24.495 4.621 -7.382 1.00 74.88 179 GLN A CA 1
ATOM 1422 C C . GLN A 1 179 ? -23.896 5.402 -8.547 1.00 74.88 179 GLN A C 1
ATOM 1424 O O . GLN A 1 179 ? -24.490 5.489 -9.618 1.00 74.88 179 GLN A O 1
ATOM 1429 N N . LYS A 1 180 ? -22.672 5.906 -8.364 1.00 75.69 180 LYS A N 1
ATOM 1430 C CA . LYS A 1 180 ? -21.873 6.478 -9.453 1.00 75.69 180 LYS A CA 1
ATOM 1431 C C . LYS A 1 180 ? -20.699 5.571 -9.780 1.00 75.69 180 LYS A C 1
ATOM 1433 O O . LYS A 1 180 ? -19.762 5.432 -8.995 1.00 75.69 180 LYS A O 1
ATOM 1438 N N . HIS A 1 181 ? -20.725 4.982 -10.970 1.00 71.38 181 HIS A N 1
ATOM 1439 C CA . HIS A 1 181 ? -19.616 4.187 -11.490 1.00 71.38 181 HIS A CA 1
ATOM 1440 C C . HIS A 1 181 ? -18.594 5.097 -12.162 1.00 71.38 181 HIS A C 1
ATOM 1442 O O . HIS A 1 181 ? -18.638 5.332 -13.368 1.00 71.38 181 HIS A O 1
ATOM 1448 N N . GLN A 1 182 ? -17.646 5.604 -11.375 1.00 74.31 182 GLN A N 1
ATOM 1449 C CA . GLN A 1 182 ? -16.502 6.341 -11.900 1.00 74.31 182 GLN A CA 1
ATOM 1450 C C . GLN A 1 182 ? -15.213 5.549 -11.685 1.00 74.31 182 GLN A C 1
ATOM 1452 O O . GLN A 1 182 ? -14.838 5.223 -10.562 1.00 74.31 182 GLN A O 1
ATOM 1457 N N . ILE A 1 183 ? -14.503 5.259 -12.777 1.00 73.44 183 ILE A N 1
ATOM 1458 C CA . ILE A 1 183 ? -13.185 4.624 -12.711 1.00 73.44 183 ILE A CA 1
ATOM 1459 C C . ILE A 1 183 ? -12.127 5.720 -12.742 1.00 73.44 183 ILE A C 1
ATOM 1461 O O . ILE A 1 183 ? -11.792 6.257 -13.799 1.00 73.44 183 ILE A O 1
ATOM 1465 N N . LEU A 1 184 ? -11.596 6.034 -11.566 1.00 74.25 184 LEU A N 1
ATOM 1466 C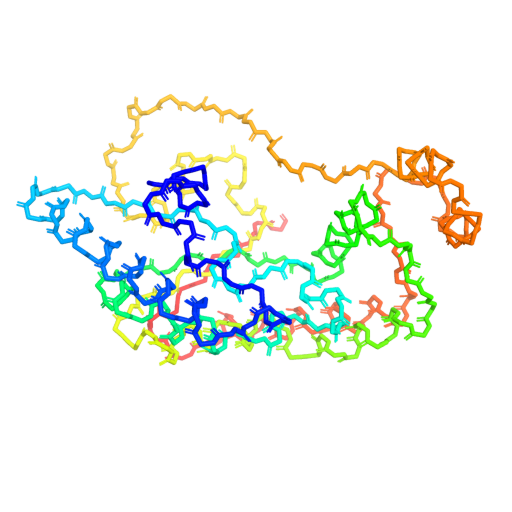 CA . LEU A 1 184 ? -10.468 6.942 -11.397 1.00 74.25 184 LEU A CA 1
ATOM 1467 C C . LEU A 1 184 ? -9.138 6.183 -11.542 1.00 74.25 184 LEU A C 1
ATOM 1469 O O . LEU A 1 184 ? -9.076 4.966 -11.376 1.00 74.25 184 LEU A O 1
ATOM 1473 N N . ASN A 1 185 ? -8.065 6.903 -11.880 1.00 72.69 185 ASN A N 1
ATOM 1474 C CA . ASN A 1 185 ? -6.685 6.390 -11.903 1.00 72.69 185 ASN A CA 1
ATOM 1475 C C . ASN A 1 185 ? -6.436 5.156 -12.794 1.00 72.69 185 ASN A C 1
ATOM 1477 O O . ASN A 1 185 ? -5.558 4.339 -12.516 1.00 72.69 185 ASN A O 1
ATOM 1481 N N . ARG A 1 186 ? -7.167 5.027 -13.908 1.00 79.31 186 ARG A N 1
ATOM 1482 C CA . ARG A 1 186 ? -6.918 3.966 -14.893 1.00 79.31 186 ARG A CA 1
ATOM 1483 C C . ARG A 1 186 ? -5.511 4.103 -15.493 1.00 79.31 186 ARG A C 1
ATOM 1485 O O . ARG A 1 186 ? -5.145 5.175 -15.984 1.00 79.31 186 ARG A O 1
ATOM 1492 N N . SER A 1 187 ? -4.751 3.006 -15.497 1.00 80.50 187 SER A N 1
ATOM 1493 C CA . SER A 1 187 ? -3.431 2.940 -16.133 1.00 80.50 187 SER A CA 1
ATOM 1494 C C . SER A 1 187 ? -3.513 3.327 -17.610 1.00 80.50 187 SER A C 1
ATOM 1496 O O . SER A 1 187 ? -4.482 3.005 -18.307 1.00 80.50 187 SER A O 1
ATOM 1498 N N . LYS A 1 188 ? -2.488 4.035 -18.088 1.00 81.31 188 LYS A N 1
ATOM 1499 C CA . LYS A 1 188 ? -2.376 4.415 -19.498 1.00 81.31 188 LYS A CA 1
ATOM 1500 C C . LYS A 1 188 ? -1.966 3.208 -20.341 1.00 81.31 188 LYS A C 1
ATOM 1502 O O . LYS A 1 188 ? -1.309 2.294 -19.846 1.00 81.31 188 LYS A O 1
ATOM 1507 N N . THR A 1 189 ? -2.363 3.226 -21.610 1.00 85.94 189 THR A N 1
ATOM 1508 C CA . THR A 1 189 ? -1.939 2.214 -22.587 1.00 85.94 189 THR A CA 1
ATOM 1509 C C . THR A 1 189 ? -0.446 2.348 -22.876 1.00 85.94 189 THR A C 1
ATOM 1511 O O . THR A 1 189 ? 0.119 3.428 -22.690 1.00 85.94 189 THR A O 1
ATOM 1514 N N . ILE A 1 190 ? 0.185 1.284 -23.379 1.00 87.06 190 ILE A N 1
ATOM 1515 C CA . ILE A 1 190 ? 1.591 1.330 -23.807 1.00 87.06 190 ILE A CA 1
ATOM 1516 C C . ILE A 1 190 ? 1.799 2.444 -24.841 1.00 87.06 190 ILE A C 1
ATOM 1518 O O . ILE A 1 190 ? 2.734 3.226 -24.698 1.00 87.06 190 ILE A O 1
ATOM 1522 N N . LYS A 1 191 ? 0.884 2.591 -25.810 1.00 88.00 191 LYS A N 1
ATOM 1523 C CA . LYS A 1 191 ? 0.915 3.681 -26.798 1.00 88.00 191 LYS A CA 1
ATOM 1524 C C . LYS A 1 191 ? 0.987 5.059 -26.134 1.00 88.00 191 LYS A C 1
ATOM 1526 O O . LYS A 1 191 ? 1.889 5.830 -26.432 1.00 88.00 191 LYS A O 1
ATOM 1531 N N . ASN A 1 192 ? 0.104 5.340 -25.175 1.00 89.88 192 ASN A N 1
ATOM 1532 C CA . ASN A 1 192 ? 0.128 6.633 -24.487 1.00 89.88 192 ASN A CA 1
ATOM 1533 C C . ASN A 1 192 ? 1.385 6.834 -23.633 1.00 89.88 192 ASN A C 1
ATOM 1535 O O . ASN A 1 192 ? 1.819 7.965 -23.443 1.00 89.88 192 ASN A O 1
ATOM 1539 N N . LEU A 1 193 ? 1.966 5.762 -23.086 1.00 91.69 193 LEU A N 1
ATOM 1540 C CA . LEU A 1 193 ? 3.240 5.861 -22.376 1.00 91.69 193 LEU A CA 1
ATOM 1541 C C . LEU A 1 193 ? 4.397 6.183 -23.337 1.00 91.69 193 LEU A C 1
ATOM 1543 O O . LEU A 1 193 ? 5.252 6.979 -22.959 1.00 91.69 193 LEU A O 1
ATOM 1547 N N . LYS A 1 194 ? 4.406 5.636 -24.565 1.00 90.50 194 LYS A N 1
ATOM 1548 C CA . LYS A 1 194 ? 5.386 6.003 -25.609 1.00 90.50 194 LYS A CA 1
ATOM 1549 C C . LYS A 1 194 ? 5.286 7.485 -25.961 1.00 90.50 194 LYS A C 1
ATOM 1551 O O . LYS A 1 194 ? 6.283 8.182 -25.834 1.00 90.50 194 LYS A O 1
ATOM 1556 N N . GLU A 1 195 ? 4.082 7.973 -26.262 1.00 92.25 195 GLU A N 1
ATOM 1557 C CA . GLU A 1 195 ? 3.822 9.389 -26.588 1.00 92.25 195 GLU A CA 1
ATOM 1558 C C . GLU A 1 195 ? 4.336 10.334 -25.481 1.00 92.25 195 GLU A C 1
ATOM 1560 O O . GLU A 1 195 ? 4.943 11.370 -25.747 1.00 92.25 195 GLU A O 1
ATOM 1565 N N . ILE A 1 196 ? 4.146 9.961 -24.209 1.00 93.06 196 ILE A N 1
ATOM 1566 C CA . ILE A 1 196 ? 4.656 10.737 -23.067 1.00 93.06 196 ILE A CA 1
ATOM 1567 C C . ILE A 1 196 ? 6.190 10.738 -23.015 1.00 93.06 196 ILE A C 1
ATOM 1569 O O . ILE A 1 196 ? 6.786 11.753 -22.657 1.00 93.06 196 ILE A O 1
ATOM 1573 N N . LEU A 1 197 ? 6.837 9.611 -23.315 1.00 94.12 197 LEU A N 1
ATOM 1574 C CA . LEU A 1 197 ? 8.299 9.505 -23.319 1.00 94.12 197 LEU A CA 1
ATOM 1575 C C . LEU A 1 197 ? 8.916 10.255 -24.507 1.00 94.12 197 LEU A C 1
ATOM 1577 O O . LEU A 1 197 ? 9.933 10.922 -24.331 1.00 94.12 197 LEU A O 1
ATOM 1581 N N . GLU A 1 198 ? 8.268 10.216 -25.670 1.00 94.31 198 GLU A N 1
ATOM 1582 C CA . GLU A 1 198 ? 8.615 11.012 -26.854 1.00 94.31 198 GLU A CA 1
ATOM 1583 C C . GLU A 1 198 ? 8.543 12.506 -26.551 1.00 94.31 198 GLU A C 1
ATOM 1585 O O . GLU A 1 198 ? 9.523 13.217 -26.759 1.00 94.31 198 GLU A O 1
ATOM 1590 N N . GLY A 1 199 ? 7.448 12.966 -25.936 1.00 94.31 199 GLY A N 1
ATOM 1591 C CA . GLY A 1 199 ? 7.307 14.359 -25.504 1.00 94.31 199 GLY A CA 1
ATOM 1592 C C . GLY A 1 199 ? 8.358 14.813 -24.479 1.00 94.31 199 GLY A C 1
ATOM 1593 O O . GLY A 1 199 ? 8.556 16.010 -24.293 1.00 94.31 199 GLY A O 1
ATOM 1594 N N . ARG A 1 200 ? 9.052 13.877 -23.818 1.00 94.12 200 ARG A N 1
ATOM 1595 C CA . ARG A 1 200 ? 10.177 14.149 -22.904 1.00 94.12 200 ARG A CA 1
ATOM 1596 C C . ARG A 1 200 ? 11.554 14.009 -23.550 1.00 94.12 200 ARG A C 1
ATOM 1598 O O . ARG A 1 200 ? 12.544 14.286 -22.878 1.00 94.12 200 ARG A O 1
ATOM 1605 N N . GLY A 1 201 ? 11.636 13.527 -24.789 1.00 94.31 201 GLY A N 1
ATOM 1606 C CA . GLY A 1 201 ? 12.901 13.171 -25.432 1.00 94.31 201 GLY A CA 1
ATOM 1607 C C . GLY A 1 201 ? 13.610 11.963 -24.800 1.00 94.31 201 GLY A C 1
ATOM 1608 O O . GLY A 1 201 ? 14.826 11.837 -24.927 1.00 94.31 201 GLY A O 1
ATOM 1609 N N . ASP A 1 202 ? 12.895 11.069 -24.101 1.00 94.38 202 ASP A N 1
ATOM 1610 C CA . ASP A 1 202 ? 13.499 9.908 -23.426 1.00 94.38 202 ASP A CA 1
ATOM 1611 C C . ASP A 1 202 ? 13.627 8.699 -24.369 1.00 94.38 202 ASP A C 1
ATOM 1613 O O . ASP A 1 202 ? 12.878 7.720 -24.282 1.00 94.38 202 ASP A O 1
ATOM 1617 N N . SER A 1 203 ? 14.604 8.766 -25.276 1.00 93.12 203 SER A N 1
ATOM 1618 C CA . SER A 1 203 ? 14.896 7.717 -26.267 1.00 93.12 203 SER A CA 1
ATOM 1619 C C . SER A 1 203 ? 15.199 6.352 -25.636 1.00 93.12 203 SER A C 1
ATOM 1621 O O . SER A 1 203 ? 14.748 5.318 -26.133 1.00 93.12 203 SER A O 1
ATOM 1623 N N . ILE A 1 204 ? 15.892 6.338 -24.493 1.00 93.62 204 ILE A N 1
ATOM 1624 C CA . ILE A 1 204 ? 16.179 5.116 -23.727 1.00 93.62 204 ILE A CA 1
ATOM 1625 C C . ILE A 1 204 ? 14.876 4.503 -23.209 1.00 93.62 204 ILE A C 1
ATOM 1627 O O . ILE A 1 204 ? 14.676 3.289 -23.293 1.00 93.62 204 ILE A O 1
ATOM 1631 N N . GLY A 1 205 ? 13.981 5.328 -22.663 1.00 93.06 205 GLY A N 1
ATOM 1632 C CA . GLY A 1 205 ? 12.682 4.881 -22.182 1.00 93.06 205 GLY A CA 1
ATOM 1633 C C . GLY A 1 205 ? 11.819 4.286 -23.292 1.00 93.06 205 GLY A C 1
ATOM 1634 O O . GLY A 1 205 ? 11.227 3.224 -23.093 1.00 93.06 205 GLY A O 1
ATOM 1635 N N . ILE A 1 206 ? 11.793 4.922 -24.467 1.00 92.44 206 ILE A N 1
ATOM 1636 C CA . ILE A 1 206 ? 11.068 4.425 -25.647 1.00 92.44 206 ILE A CA 1
ATOM 1637 C C . ILE A 1 206 ? 11.599 3.049 -26.058 1.00 92.44 206 ILE A C 1
ATOM 1639 O O . ILE A 1 206 ? 10.811 2.113 -26.204 1.00 92.44 206 ILE A O 1
ATOM 1643 N N . ALA A 1 207 ? 12.924 2.896 -26.166 1.00 91.25 207 ALA A N 1
ATOM 1644 C CA . ALA A 1 207 ? 13.553 1.628 -26.531 1.00 91.25 207 ALA A CA 1
ATOM 1645 C C . ALA A 1 207 ? 13.202 0.499 -25.546 1.00 91.25 207 ALA A C 1
ATOM 1647 O O . ALA A 1 207 ? 12.850 -0.605 -25.961 1.00 91.25 207 ALA A O 1
ATOM 1648 N N . ARG A 1 208 ? 13.216 0.779 -24.236 1.00 90.56 208 ARG A N 1
ATOM 1649 C CA . ARG A 1 208 ? 12.838 -0.202 -23.200 1.00 90.56 208 ARG A CA 1
ATOM 1650 C C . ARG A 1 208 ? 11.373 -0.617 -23.279 1.00 90.56 208 ARG A C 1
ATOM 1652 O O . ARG A 1 208 ? 11.058 -1.780 -23.052 1.00 90.56 208 ARG A O 1
ATOM 1659 N N . LEU A 1 209 ? 10.475 0.319 -23.583 1.00 88.69 209 LEU A N 1
ATOM 1660 C CA . LEU A 1 209 ? 9.050 0.020 -23.706 1.00 88.69 209 LEU A CA 1
ATOM 1661 C C . LEU A 1 209 ? 8.736 -0.734 -25.009 1.00 88.69 209 LEU A C 1
ATOM 1663 O O . LEU A 1 209 ? 7.855 -1.588 -25.022 1.00 88.69 209 LEU A O 1
ATOM 1667 N N . ALA A 1 210 ? 9.458 -0.446 -26.098 1.00 84.38 210 ALA A N 1
ATOM 1668 C CA . ALA A 1 210 ? 9.287 -1.115 -27.388 1.00 84.38 210 ALA A CA 1
ATOM 1669 C C . ALA A 1 210 ? 9.523 -2.633 -27.297 1.00 84.38 210 ALA A C 1
ATOM 1671 O O . ALA A 1 210 ? 8.788 -3.401 -27.910 1.00 84.38 210 ALA A O 1
ATOM 1672 N N . GLN A 1 211 ? 10.458 -3.067 -26.446 1.00 80.00 211 GLN A N 1
ATOM 1673 C CA . GLN A 1 211 ? 10.721 -4.486 -26.166 1.00 80.00 211 GLN A CA 1
ATOM 1674 C C . GLN A 1 211 ? 9.544 -5.222 -25.497 1.00 80.00 211 GLN A C 1
ATOM 1676 O O . GLN A 1 211 ? 9.584 -6.441 -25.371 1.00 80.00 211 GLN A O 1
ATOM 1681 N N . LYS A 1 212 ? 8.507 -4.505 -25.038 1.00 79.75 212 LYS A N 1
ATOM 1682 C CA . LYS A 1 212 ? 7.347 -5.066 -24.322 1.00 79.75 212 LYS A CA 1
ATOM 1683 C C . LYS A 1 212 ? 6.078 -5.164 -25.181 1.00 79.75 212 LYS A C 1
ATOM 1685 O O . LYS A 1 212 ? 5.025 -5.540 -24.671 1.00 79.75 212 LYS A O 1
ATOM 1690 N N . GLY A 1 213 ? 6.169 -4.853 -26.476 1.00 69.69 213 GLY A N 1
ATOM 1691 C CA . GLY A 1 213 ? 5.061 -4.956 -27.431 1.00 69.69 213 GLY A CA 1
ATOM 1692 C C . GLY A 1 213 ? 4.111 -3.751 -27.430 1.00 69.69 213 GLY A C 1
ATOM 1693 O O . GLY A 1 213 ? 4.474 -2.647 -27.022 1.00 69.69 213 GLY A O 1
ATOM 1694 N N . GLU A 1 214 ? 2.889 -3.953 -27.935 1.00 68.81 214 GLU A N 1
ATOM 1695 C CA . GLU A 1 214 ? 1.878 -2.895 -28.151 1.00 68.81 214 GLU A CA 1
ATOM 1696 C C . GLU A 1 214 ? 0.569 -3.122 -27.378 1.00 68.81 214 GLU A C 1
ATOM 1698 O O . GLU A 1 214 ? -0.450 -2.477 -27.630 1.00 68.81 214 GLU A O 1
ATOM 1703 N N . GLY A 1 215 ? 0.586 -4.044 -26.414 1.00 70.19 215 GLY A N 1
ATOM 1704 C CA . GLY A 1 215 ? -0.588 -4.419 -25.635 1.00 70.19 215 GLY A CA 1
ATOM 1705 C C . GLY A 1 215 ? -1.269 -3.249 -24.913 1.00 70.19 215 GLY A C 1
ATOM 1706 O O . GLY A 1 215 ? -0.676 -2.226 -24.561 1.00 70.19 215 GLY A O 1
ATOM 1707 N N . ARG A 1 216 ? -2.565 -3.422 -24.627 1.00 73.31 216 ARG A N 1
ATOM 1708 C CA . ARG A 1 216 ? -3.358 -2.427 -23.886 1.00 73.31 216 ARG A CA 1
ATOM 1709 C C . ARG A 1 216 ? -2.891 -2.261 -22.437 1.00 73.31 216 ARG A C 1
ATOM 1711 O O . ARG A 1 216 ? -2.994 -1.160 -21.896 1.00 73.31 216 ARG A O 1
ATOM 1718 N N . LYS A 1 217 ? -2.426 -3.343 -21.807 1.00 78.00 217 LYS A N 1
ATOM 1719 C CA . LYS A 1 217 ? -1.919 -3.364 -20.429 1.00 78.00 217 LYS A CA 1
ATOM 1720 C C . LYS A 1 217 ? -0.396 -3.416 -20.445 1.00 78.00 217 LYS A C 1
ATOM 1722 O O . LYS A 1 217 ? 0.186 -4.126 -21.259 1.00 78.00 217 LYS A O 1
ATOM 1727 N N . LEU A 1 218 ? 0.223 -2.676 -19.532 1.00 86.50 218 LEU A N 1
ATOM 1728 C CA . LEU A 1 218 ? 1.660 -2.740 -19.314 1.00 86.50 218 LEU A CA 1
ATOM 1729 C C . LEU A 1 218 ? 2.012 -4.092 -18.679 1.00 86.50 218 LEU A C 1
ATOM 1731 O O . LEU A 1 218 ? 1.420 -4.444 -17.661 1.00 86.50 218 LEU A O 1
ATOM 1735 N N . ASN A 1 219 ? 2.964 -4.812 -19.271 1.00 88.88 219 ASN A N 1
ATOM 1736 C CA . ASN A 1 219 ? 3.604 -5.969 -18.657 1.00 88.88 219 ASN A CA 1
ATOM 1737 C C . ASN A 1 219 ? 5.126 -5.820 -18.768 1.00 88.88 219 ASN A C 1
ATOM 1739 O O . ASN A 1 219 ? 5.696 -5.970 -19.848 1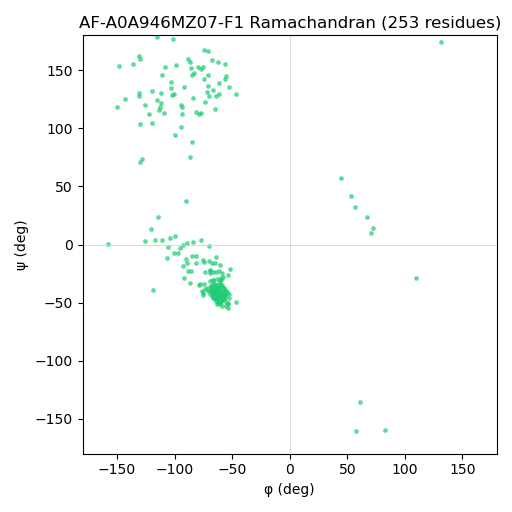.00 88.88 219 ASN A O 1
ATOM 1743 N N . MET A 1 220 ? 5.774 -5.453 -17.663 1.00 91.06 220 MET A N 1
ATOM 1744 C CA . MET A 1 220 ? 7.213 -5.184 -17.651 1.00 91.06 220 MET A CA 1
ATOM 1745 C C . MET A 1 220 ? 8.063 -6.404 -17.297 1.00 91.06 220 MET A C 1
ATOM 1747 O O . MET A 1 220 ? 9.208 -6.472 -17.742 1.00 91.06 220 MET A O 1
ATOM 1751 N N . PHE A 1 221 ? 7.539 -7.346 -16.515 1.00 94.06 221 PHE A N 1
ATOM 1752 C CA . PHE A 1 221 ? 8.335 -8.411 -15.903 1.00 94.06 221 PHE A CA 1
ATOM 1753 C C . PHE A 1 221 ? 8.648 -9.549 -16.88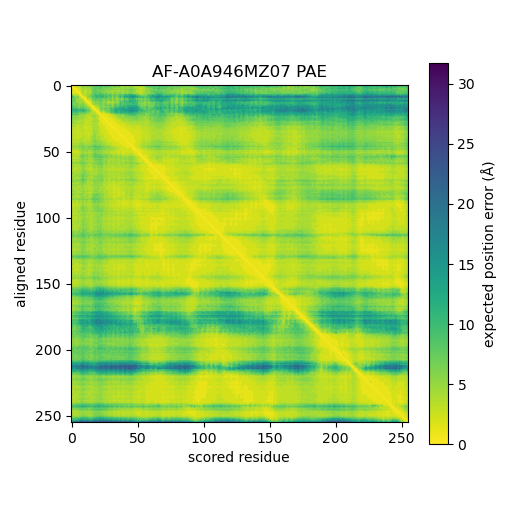3 1.00 94.06 221 PHE A C 1
ATOM 1755 O O . PHE A 1 221 ? 7.931 -9.766 -17.859 1.00 94.06 221 PHE A O 1
ATOM 1762 N N . SER A 1 222 ? 9.765 -10.237 -16.640 1.00 93.12 222 SER A N 1
ATOM 1763 C CA . SER A 1 222 ? 10.098 -11.516 -17.278 1.00 93.12 222 SER A CA 1
ATOM 1764 C C . SER A 1 222 ? 9.190 -12.628 -16.746 1.00 93.12 222 SER A C 1
ATOM 1766 O O . SER A 1 222 ? 8.543 -12.451 -15.716 1.00 93.12 222 SER A O 1
ATOM 1768 N N . GLU A 1 223 ? 9.167 -13.791 -17.399 1.00 94.06 223 GLU A N 1
ATOM 1769 C CA . GLU A 1 223 ? 8.430 -14.962 -16.895 1.00 94.06 223 GLU A CA 1
ATOM 1770 C C . GLU A 1 223 ? 8.883 -15.359 -15.485 1.00 94.06 223 GLU A C 1
ATOM 1772 O O . GLU A 1 223 ? 8.048 -15.560 -14.608 1.00 94.06 223 GLU A O 1
ATOM 1777 N N . THR A 1 224 ? 10.196 -15.361 -15.228 1.00 95.56 224 THR A N 1
ATOM 1778 C CA . THR A 1 224 ? 10.754 -15.601 -13.890 1.00 95.56 224 THR A CA 1
ATOM 1779 C C . THR A 1 224 ? 10.242 -14.580 -12.874 1.00 95.56 224 THR A C 1
ATOM 1781 O O . THR A 1 224 ? 9.768 -14.958 -11.805 1.00 95.56 224 THR A O 1
ATOM 1784 N N . GLY A 1 225 ? 10.283 -13.285 -13.208 1.00 96.44 225 GLY A N 1
ATOM 1785 C CA . GLY A 1 225 ? 9.789 -12.231 -12.322 1.00 96.44 225 GLY A CA 1
ATOM 1786 C C . GLY A 1 225 ? 8.285 -12.338 -12.058 1.00 96.44 225 GLY A C 1
ATOM 1787 O O . GLY A 1 225 ? 7.847 -12.141 -10.927 1.00 96.44 225 GLY A O 1
ATOM 1788 N N . LEU A 1 226 ? 7.493 -12.700 -13.073 1.00 96.38 226 LEU A N 1
ATOM 1789 C CA . LEU A 1 226 ? 6.061 -12.968 -12.920 1.00 96.38 226 LEU A CA 1
ATOM 1790 C C . LEU A 1 226 ? 5.811 -14.160 -11.992 1.00 96.38 226 LEU A C 1
ATOM 1792 O O . LEU A 1 226 ? 4.964 -14.050 -11.112 1.00 96.38 226 LEU A O 1
ATOM 1796 N N . GLY A 1 227 ? 6.577 -15.246 -12.132 1.00 97.62 227 GLY A N 1
ATOM 1797 C CA . GLY A 1 227 ? 6.508 -16.405 -11.239 1.00 97.62 227 GLY A CA 1
ATOM 1798 C C . GLY A 1 227 ? 6.763 -16.028 -9.780 1.00 97.62 227 GLY A C 1
ATOM 1799 O O . GLY A 1 227 ? 5.959 -16.349 -8.912 1.00 97.62 227 GLY A O 1
ATOM 1800 N N . MET A 1 228 ? 7.809 -15.242 -9.509 1.00 97.75 228 MET A N 1
ATOM 1801 C CA . MET A 1 228 ? 8.126 -14.788 -8.147 1.00 97.75 228 MET A CA 1
ATOM 1802 C C . MET A 1 228 ? 7.010 -13.931 -7.531 1.00 97.75 228 MET A C 1
ATOM 1804 O O . MET A 1 228 ? 6.655 -14.107 -6.363 1.00 97.75 228 MET A O 1
ATOM 1808 N N . LEU A 1 229 ? 6.457 -12.994 -8.308 1.00 98.12 229 LEU A N 1
ATOM 1809 C CA . LEU A 1 229 ? 5.367 -12.121 -7.862 1.00 98.12 229 LEU A CA 1
ATOM 1810 C C . LEU A 1 229 ? 4.068 -12.905 -7.643 1.00 98.12 229 LEU A C 1
ATOM 1812 O O . LEU A 1 229 ? 3.350 -12.638 -6.678 1.00 98.12 229 LEU A O 1
ATOM 1816 N N . PHE A 1 230 ? 3.786 -13.877 -8.511 1.00 97.69 230 PHE A N 1
ATOM 1817 C CA . PHE A 1 230 ? 2.654 -14.785 -8.380 1.00 97.69 230 PHE A CA 1
ATOM 1818 C C . PHE A 1 230 ? 2.774 -15.638 -7.115 1.00 97.69 230 PHE A C 1
ATOM 1820 O O . PHE A 1 230 ? 1.871 -15.631 -6.286 1.00 97.69 230 PHE A O 1
ATOM 1827 N N . GLU A 1 231 ? 3.912 -16.299 -6.902 1.00 97.94 231 GLU A N 1
ATOM 1828 C CA . GLU A 1 231 ? 4.143 -17.120 -5.711 1.00 97.94 231 GLU A CA 1
ATOM 1829 C C . GLU A 1 231 ? 4.046 -16.309 -4.414 1.00 97.94 231 GLU A C 1
ATOM 1831 O O . GLU A 1 231 ? 3.499 -16.790 -3.423 1.00 97.94 231 GLU A O 1
ATOM 1836 N N . ALA A 1 232 ? 4.568 -15.079 -4.397 1.00 98.06 232 ALA A N 1
ATOM 1837 C CA . ALA A 1 232 ? 4.432 -14.191 -3.244 1.00 98.06 232 ALA A CA 1
ATOM 1838 C C . ALA A 1 232 ? 2.964 -13.855 -2.954 1.00 98.06 232 ALA A C 1
ATOM 1840 O O . ALA A 1 232 ? 2.539 -13.931 -1.802 1.00 98.06 232 ALA A O 1
ATOM 1841 N N . TYR A 1 233 ? 2.181 -13.570 -3.994 1.00 97.94 233 TYR A N 1
ATOM 1842 C CA . TYR A 1 233 ? 0.757 -13.301 -3.848 1.00 97.94 233 TYR A CA 1
ATOM 1843 C C . TYR A 1 233 ? -0.038 -14.533 -3.389 1.00 97.94 233 TYR A C 1
ATOM 1845 O O . TYR A 1 233 ? -0.849 -14.436 -2.472 1.00 97.94 233 TYR A O 1
ATOM 1853 N N . GLU A 1 234 ? 0.239 -15.714 -3.942 1.00 97.69 234 GLU A N 1
ATOM 1854 C CA . GLU A 1 234 ? -0.399 -16.961 -3.504 1.00 97.69 234 GLU A CA 1
ATOM 1855 C C . GLU A 1 234 ? -0.073 -17.288 -2.040 1.00 97.69 234 GLU A C 1
ATOM 1857 O O . GLU A 1 234 ? -0.948 -17.738 -1.294 1.00 97.69 234 GLU A O 1
ATOM 1862 N N . ARG A 1 235 ? 1.155 -17.001 -1.582 1.00 97.69 235 ARG A N 1
ATOM 1863 C CA . ARG A 1 235 ? 1.510 -17.106 -0.157 1.00 97.69 235 ARG A CA 1
ATOM 1864 C C . ARG A 1 235 ? 0.701 -16.141 0.710 1.00 97.69 235 ARG A C 1
ATOM 1866 O O . ARG A 1 235 ? 0.284 -16.541 1.799 1.00 97.69 235 ARG A O 1
ATOM 1873 N N . ASP A 1 236 ? 0.456 -14.913 0.251 1.00 97.81 236 ASP A N 1
ATOM 1874 C CA . ASP A 1 236 ? -0.409 -13.961 0.961 1.00 97.81 236 ASP A CA 1
ATOM 1875 C C . ASP A 1 236 ? -1.844 -14.489 1.070 1.00 97.81 236 ASP A C 1
ATOM 1877 O O . ASP A 1 236 ? -2.423 -14.463 2.157 1.00 97.81 236 ASP A O 1
ATOM 1881 N N . LEU A 1 237 ? -2.409 -15.007 -0.027 1.00 97.00 237 LEU A N 1
ATOM 1882 C CA . LEU A 1 237 ? -3.761 -15.569 -0.045 1.00 97.00 237 LEU A CA 1
ATOM 1883 C C . LEU A 1 237 ? -3.877 -16.795 0.864 1.00 97.00 237 LEU A C 1
ATOM 1885 O O . LEU A 1 237 ? -4.814 -16.893 1.654 1.00 97.00 237 LEU A O 1
ATOM 1889 N N . ALA A 1 238 ? -2.915 -17.718 0.808 1.00 97.06 238 ALA A N 1
ATOM 1890 C CA . ALA A 1 238 ? -2.879 -18.878 1.695 1.00 97.06 238 ALA A CA 1
ATOM 1891 C C . ALA A 1 238 ? -2.816 -18.456 3.173 1.00 97.06 238 ALA A C 1
ATOM 1893 O O . ALA A 1 238 ? -3.567 -18.972 4.003 1.00 97.06 238 ALA A O 1
ATOM 1894 N N . TRP A 1 239 ? -1.983 -17.464 3.499 1.00 97.38 239 TRP A N 1
ATOM 1895 C CA . TRP A 1 239 ? -1.912 -16.903 4.846 1.00 97.38 239 TRP A CA 1
ATOM 1896 C C . TRP A 1 239 ? -3.233 -16.236 5.270 1.00 97.38 239 TRP A C 1
ATOM 1898 O O . TRP A 1 239 ? -3.708 -16.491 6.373 1.00 97.38 239 TRP A O 1
ATOM 1908 N N . LEU A 1 240 ? -3.882 -15.456 4.402 1.00 97.06 240 LEU A N 1
ATOM 1909 C CA . LEU A 1 240 ? -5.183 -14.823 4.670 1.00 97.06 240 LEU A CA 1
ATOM 1910 C C . LEU A 1 240 ? -6.353 -15.812 4.745 1.00 97.06 240 LEU A C 1
ATOM 1912 O O . LEU A 1 240 ? -7.389 -15.516 5.343 1.00 97.06 240 LEU A O 1
ATOM 1916 N N . ARG A 1 241 ? -6.234 -17.002 4.166 1.00 96.12 241 ARG A N 1
ATOM 1917 C CA . ARG A 1 241 ? -7.219 -18.072 4.373 1.00 96.12 241 ARG A CA 1
ATOM 1918 C C . ARG A 1 241 ? -7.026 -18.714 5.750 1.00 96.12 241 ARG A C 1
ATOM 1920 O O . ARG A 1 241 ? -8.010 -18.913 6.457 1.00 96.12 241 ARG A O 1
ATOM 1927 N N . CYS A 1 242 ? -5.775 -18.905 6.173 1.00 95.38 242 CYS A N 1
ATOM 1928 C CA . CYS A 1 242 ? -5.401 -19.605 7.408 1.00 95.38 242 CYS A CA 1
ATOM 1929 C C . CYS A 1 242 ? -5.050 -18.704 8.612 1.00 95.38 242 CYS A C 1
ATOM 1931 O O . CYS A 1 242 ? -4.554 -19.214 9.616 1.00 95.38 242 CYS A O 1
ATOM 1933 N N . LYS A 1 243 ? -5.246 -17.379 8.533 1.00 92.56 243 LYS A N 1
ATOM 1934 C CA . LYS A 1 243 ? -4.899 -16.446 9.622 1.00 92.56 243 LYS A CA 1
ATOM 1935 C C . LYS A 1 243 ? -5.564 -16.827 10.948 1.00 92.56 243 LYS A C 1
ATOM 1937 O O . LYS A 1 243 ? -6.713 -17.261 10.975 1.00 92.56 243 LYS A O 1
ATOM 1942 N N . THR A 1 244 ? -4.838 -16.586 12.035 1.00 89.19 244 THR A N 1
ATOM 1943 C CA . THR A 1 244 ? -5.285 -16.816 13.417 1.00 89.19 244 THR A CA 1
ATOM 1944 C C . THR A 1 244 ? -5.606 -15.524 14.168 1.00 89.19 244 THR A C 1
ATOM 1946 O O . THR A 1 244 ? -6.163 -15.582 15.256 1.00 89.19 244 THR A O 1
ATOM 1949 N N . ASP A 1 245 ? -5.229 -14.369 13.616 1.00 93.00 245 ASP A N 1
ATOM 1950 C CA . ASP A 1 245 ? -5.525 -13.055 14.189 1.00 93.00 245 ASP A CA 1
ATOM 1951 C C . ASP A 1 245 ? -6.990 -12.690 13.910 1.00 93.00 245 ASP A C 1
ATOM 1953 O O . ASP A 1 245 ? -7.381 -12.495 12.756 1.00 93.00 245 ASP A O 1
ATOM 1957 N N . ASP A 1 246 ? -7.799 -12.618 14.964 1.00 93.50 246 ASP A N 1
ATOM 1958 C CA . ASP A 1 246 ? -9.243 -12.366 14.908 1.00 93.50 246 ASP A CA 1
ATOM 1959 C C . ASP A 1 246 ? -9.599 -10.930 14.491 1.00 93.50 246 ASP A C 1
ATOM 1961 O O . ASP A 1 246 ? -10.732 -10.650 14.083 1.00 93.50 246 ASP A O 1
ATOM 1965 N N . ARG A 1 247 ? -8.620 -10.020 14.516 1.00 94.94 247 ARG A N 1
ATOM 1966 C CA . ARG A 1 247 ? -8.764 -8.652 14.010 1.00 94.94 247 ARG A CA 1
ATOM 1967 C C . ARG A 1 247 ? -8.789 -8.622 12.488 1.00 94.94 247 ARG A C 1
ATOM 1969 O O . ARG A 1 247 ? -9.314 -7.661 11.919 1.00 94.94 247 ARG A O 1
ATOM 1976 N N . ILE A 1 248 ? -8.227 -9.639 11.829 1.00 97.12 248 ILE A N 1
ATOM 1977 C CA . ILE A 1 248 ? -8.103 -9.706 10.374 1.00 97.12 248 ILE A CA 1
ATOM 1978 C C . ILE A 1 248 ? -9.282 -10.474 9.780 1.00 97.12 248 ILE A C 1
ATOM 1980 O O . ILE A 1 248 ? -9.469 -11.671 9.994 1.00 97.12 248 ILE A O 1
ATOM 1984 N N . THR A 1 249 ? -10.031 -9.794 8.921 1.00 95.19 249 THR A N 1
ATOM 1985 C CA . THR A 1 249 ? -11.048 -10.422 8.069 1.00 95.19 249 THR A CA 1
ATOM 1986 C C . THR A 1 249 ? -10.595 -10.371 6.619 1.00 95.19 249 THR A C 1
ATOM 1988 O O . THR A 1 249 ? -9.909 -9.433 6.210 1.00 95.19 249 THR A O 1
ATOM 1991 N N . PHE A 1 250 ? -10.948 -11.397 5.847 1.00 95.12 250 PHE A N 1
ATOM 1992 C CA . PHE A 1 250 ? -10.547 -11.515 4.452 1.00 95.12 250 PHE A CA 1
ATOM 1993 C C . PHE A 1 250 ? -11.755 -11.829 3.574 1.00 95.12 250 PHE A C 1
ATOM 1995 O O . PHE A 1 250 ? -12.477 -12.787 3.850 1.00 95.12 250 PHE A O 1
ATOM 2002 N N . LEU A 1 251 ? -11.945 -11.028 2.524 1.00 92.12 251 LEU A N 1
ATOM 2003 C CA . LEU A 1 251 ? -12.913 -11.275 1.462 1.00 92.12 251 LEU A CA 1
ATOM 2004 C C . LEU A 1 251 ? -12.175 -11.543 0.150 1.00 92.12 251 LEU A C 1
ATOM 2006 O O . LEU A 1 251 ? -11.503 -10.662 -0.395 1.00 92.12 251 LEU A O 1
ATOM 2010 N N . GLU A 1 252 ? -12.337 -12.760 -0.349 1.00 90.56 252 GLU A N 1
ATOM 2011 C CA . GLU A 1 252 ? -11.751 -13.218 -1.605 1.00 90.56 252 GLU A CA 1
ATOM 2012 C C . GLU A 1 252 ? -12.618 -12.798 -2.799 1.00 90.56 252 GLU A C 1
ATOM 2014 O O . GLU A 1 252 ? -13.846 -12.694 -2.685 1.00 90.56 252 GLU A O 1
ATOM 2019 N N . ALA A 1 253 ? -11.991 -12.531 -3.946 1.00 84.81 253 ALA A N 1
ATOM 2020 C CA . ALA A 1 253 ? -12.734 -12.266 -5.166 1.00 84.81 253 ALA A CA 1
ATOM 2021 C C . ALA A 1 253 ? -13.381 -13.565 -5.680 1.00 84.81 253 ALA A C 1
ATOM 2023 O O . ALA A 1 253 ? -12.818 -14.650 -5.523 1.00 84.81 253 ALA A O 1
ATOM 2024 N N . PRO A 1 254 ? -14.574 -13.490 -6.295 1.00 76.19 254 PRO A N 1
ATOM 2025 C CA . PRO A 1 254 ? -15.142 -14.648 -6.969 1.00 76.19 254 PRO A CA 1
ATOM 2026 C C . PRO A 1 254 ? -14.214 -15.088 -8.111 1.00 76.19 254 PRO A C 1
ATOM 2028 O O . PRO A 1 254 ? -13.662 -14.240 -8.817 1.00 76.19 254 PRO A O 1
ATOM 2031 N N . LYS A 1 255 ? -14.053 -16.407 -8.262 1.00 63.62 255 LYS A N 1
ATOM 2032 C CA . LYS A 1 255 ? -13.280 -17.030 -9.345 1.00 63.62 255 LYS A CA 1
ATOM 2033 C C . LYS A 1 255 ? -13.951 -16.858 -10.704 1.00 63.62 255 LYS A C 1
ATOM 2035 O O . LYS A 1 255 ? -15.202 -16.888 -10.744 1.00 63.62 255 LYS A O 1
#

Nearest PDB structures (foldseek):
  5wka-assembly1_A  TM=3.536E-01  e=8.068E-01  metagenome
  4hz6-assembly1_A  TM=2.808E-01  e=2.482E+00  uncultured bacterium
  7d89-assembly1_A  TM=1.974E-01  e=2.749E+00  Bacillus sp. (in: firmicutes)
  1kwg-assembly1_A  TM=2.041E-01  e=6.223E+00  Thermus thermophilus

Solvent-accessible surface area (backbone atoms only — not comparable to full-atom values): 14485 Å² total; per-residue (Å²): 87,47,50,72,62,48,61,32,81,84,23,46,34,60,74,70,56,79,98,64,72,40,76,69,52,52,50,40,16,48,54,14,19,52,48,49,24,52,50,51,54,49,39,46,76,70,72,49,87,85,58,79,52,59,83,52,62,56,40,52,67,66,59,20,65,75,68,32,26,76,49,82,58,29,62,71,40,42,62,57,38,35,81,35,48,73,79,45,63,65,46,75,45,77,46,64,59,43,57,63,48,48,31,44,48,47,41,52,36,45,71,71,83,42,65,64,76,53,70,71,52,44,48,46,29,27,59,55,34,54,63,40,62,49,56,58,54,49,46,50,47,69,69,35,74,85,29,31,36,43,37,32,35,64,68,50,40,74,89,37,62,65,60,38,49,27,67,71,69,70,50,81,88,54,83,85,58,84,87,76,93,74,88,74,89,70,68,63,33,41,64,58,49,42,55,55,29,58,78,68,68,37,63,69,32,42,56,58,48,57,79,57,60,78,47,70,64,64,65,87,64,52,73,68,34,43,49,44,21,48,54,18,37,53,51,34,51,54,45,58,72,67,59,82,58,86,48,57,44,69,46,75,45,82,130

Secondary structure (DSSP, 8-state):
--HHHHHSGGGTTS---GGG--HHHHHHHHHHHHHHHHHHHHHHHTT-------TTTT--HHHHHHTTSSSTTHHHHHHHHHHHHTT--EEEEEE--HHHHHHHHHHHHHHHT-PPPPHHHHHHHHHHGGGHHHHHHHHHHHH-TTSEEEEEETTSSTT-HHHHHHHHH--STTTTS-------SPPPPHHHHHHHHHTTT-HHHHHHHHTT-S-SS-----HHHHHHHHHHHHHHHHHHHH---TTEEEEPPP-